Protein AF-U6MNQ2-F1 (afdb_monomer_lite)

Organism: NCBI:txid51315

InterPro domains:
  IPR022742 Alpha/beta hydrolase domain-containing protein 17C-like [PF12146] (77-227)
  IPR029058 Alpha/Beta hydrolase fold [G3DSA:3.40.50.1820] (77-234)
  IPR029058 Alpha/Beta hydrolase fold [SSF53474] (79-213)

Radius of gyration: 26.65 Å; chains: 1; bounding box: 96×48×55 Å

Structure (mmCIF, N/CA/C/O backbone):
data_AF-U6MNQ2-F1
#
_entry.id   AF-U6MNQ2-F1
#
loop_
_atom_site.group_PDB
_atom_site.id
_atom_site.type_symbol
_atom_site.label_atom_id
_atom_site.label_alt_id
_atom_site.label_comp_id
_atom_site.label_asym_id
_atom_site.label_entity_id
_atom_site.label_seq_id
_atom_site.pdbx_PDB_ins_code
_atom_site.Cartn_x
_atom_site.Cartn_y
_atom_site.Cartn_z
_atom_site.occupancy
_atom_site.B_iso_or_equiv
_atom_site.auth_seq_id
_atom_site.auth_comp_id
_atom_site.auth_asym_id
_atom_site.auth_atom_id
_atom_site.pdbx_PDB_model_num
ATOM 1 N N . MET A 1 1 ? -12.740 -8.467 5.301 1.00 90.00 1 MET A N 1
ATOM 2 C CA . MET A 1 1 ? -11.759 -8.762 4.235 1.00 90.00 1 MET A CA 1
ATOM 3 C C . MET A 1 1 ? -10.649 -7.722 4.271 1.00 90.00 1 MET A C 1
ATOM 5 O O . MET A 1 1 ? -10.954 -6.558 4.504 1.00 90.00 1 MET A O 1
ATOM 9 N N . PHE A 1 2 ? -9.395 -8.114 4.030 1.00 91.56 2 PHE A N 1
ATOM 10 C CA . PHE A 1 2 ? -8.268 -7.185 3.886 1.00 91.56 2 PHE A CA 1
ATOM 11 C C . PHE A 1 2 ? -7.707 -7.260 2.470 1.00 91.56 2 PHE A C 1
ATOM 13 O O . PHE A 1 2 ? -7.561 -8.355 1.928 1.00 91.56 2 PHE A O 1
ATOM 20 N N . LEU A 1 3 ? -7.375 -6.106 1.891 1.00 92.00 3 LEU A N 1
ATOM 21 C CA . LEU A 1 3 ? -6.657 -6.025 0.622 1.00 92.00 3 LEU A CA 1
ATOM 22 C C . LEU A 1 3 ? -5.212 -5.611 0.897 1.00 92.00 3 LEU A C 1
ATOM 24 O O . LEU A 1 3 ? -4.974 -4.571 1.507 1.00 92.00 3 LEU A O 1
ATOM 28 N N . VAL A 1 4 ? -4.252 -6.419 0.450 1.00 90.94 4 VAL A N 1
ATOM 29 C CA . VAL A 1 4 ? -2.820 -6.146 0.621 1.00 90.94 4 VAL A CA 1
ATOM 30 C C . VAL A 1 4 ? -2.195 -5.911 -0.746 1.00 90.94 4 VAL A C 1
ATOM 32 O O . VAL A 1 4 ? -2.220 -6.789 -1.606 1.00 90.94 4 VAL A O 1
ATOM 35 N N . GLY A 1 5 ? -1.628 -4.726 -0.952 1.00 89.19 5 GLY A N 1
ATOM 36 C CA . GLY A 1 5 ? -0.931 -4.361 -2.177 1.00 89.19 5 GLY A CA 1
ATOM 37 C C . GLY A 1 5 ? 0.560 -4.141 -1.931 1.00 89.19 5 GLY A C 1
ATOM 38 O O . GLY A 1 5 ? 0.944 -3.378 -1.052 1.00 89.19 5 GLY A O 1
ATOM 39 N N . LEU A 1 6 ? 1.404 -4.792 -2.733 1.00 86.56 6 LEU A N 1
ATOM 40 C CA . LEU A 1 6 ? 2.868 -4.764 -2.628 1.00 86.56 6 LEU A CA 1
ATOM 41 C C . LEU A 1 6 ? 3.495 -3.946 -3.760 1.00 86.56 6 LEU A C 1
ATOM 43 O O . LEU A 1 6 ? 3.267 -4.251 -4.928 1.00 86.56 6 LEU A O 1
ATOM 47 N N . SER A 1 7 ? 4.337 -2.961 -3.452 1.00 84.56 7 SER A N 1
ATOM 48 C CA . SER A 1 7 ? 5.061 -2.139 -4.430 1.00 84.56 7 SER A CA 1
ATOM 49 C C . SER A 1 7 ? 4.113 -1.510 -5.465 1.00 84.56 7 SER A C 1
ATOM 51 O O . SER A 1 7 ? 3.199 -0.764 -5.105 1.00 84.56 7 SER A O 1
ATOM 53 N N . LEU A 1 8 ? 4.278 -1.817 -6.756 1.00 80.44 8 LEU A N 1
ATOM 54 C CA . LEU A 1 8 ? 3.332 -1.416 -7.800 1.00 80.44 8 LEU A CA 1
ATOM 55 C C . LEU A 1 8 ? 1.917 -1.943 -7.514 1.00 80.44 8 LEU A C 1
ATOM 57 O O . LEU A 1 8 ? 0.942 -1.240 -7.743 1.00 80.44 8 LEU A O 1
ATOM 61 N N . GLY A 1 9 ? 1.805 -3.146 -6.953 1.00 80.06 9 GLY A N 1
ATOM 62 C CA . GLY A 1 9 ? 0.548 -3.710 -6.470 1.00 80.06 9 GLY A CA 1
ATOM 63 C C . GLY A 1 9 ? -0.088 -2.899 -5.339 1.00 80.06 9 GLY A C 1
ATOM 64 O O . GLY A 1 9 ? -1.303 -2.914 -5.218 1.00 80.06 9 GLY A O 1
ATOM 65 N N . GLY A 1 10 ? 0.690 -2.145 -4.553 1.00 86.25 10 GLY A N 1
ATOM 66 C CA . GLY A 1 10 ? 0.170 -1.178 -3.577 1.00 86.25 10 GLY A CA 1
ATOM 67 C C . GLY A 1 10 ? -0.581 -0.039 -4.257 1.00 86.25 10 GLY A C 1
ATOM 68 O O . GLY A 1 10 ? -1.708 0.282 -3.893 1.00 86.25 10 GLY A O 1
ATOM 69 N N . TRP A 1 11 ? 0.007 0.512 -5.318 1.00 86.62 11 TRP A N 1
ATOM 70 C CA . TRP A 1 11 ? -0.669 1.505 -6.147 1.00 86.62 11 TRP A CA 1
ATOM 71 C C . TRP A 1 11 ? -1.921 0.921 -6.833 1.00 86.62 11 TRP A C 1
ATOM 73 O O . TRP A 1 11 ? -2.986 1.532 -6.780 1.00 86.62 11 TRP A O 1
ATOM 83 N N . VAL A 1 12 ? -1.825 -0.285 -7.411 1.00 84.38 12 VAL A N 1
ATOM 84 C CA . VAL A 1 12 ? -2.971 -0.956 -8.057 1.00 84.38 12 VAL A CA 1
ATOM 85 C C . VAL A 1 12 ? -4.093 -1.222 -7.057 1.00 84.38 12 VAL A C 1
ATOM 87 O O . VAL A 1 12 ? -5.249 -0.978 -7.378 1.00 84.38 12 VAL A O 1
ATOM 90 N N . ALA A 1 13 ? -3.773 -1.691 -5.848 1.00 88.50 13 ALA A N 1
ATOM 91 C CA . ALA A 1 13 ? -4.757 -1.936 -4.800 1.00 88.50 13 ALA A CA 1
ATOM 92 C C . ALA A 1 13 ? -5.491 -0.646 -4.419 1.00 88.50 13 ALA A C 1
ATOM 94 O O . ALA A 1 13 ? -6.718 -0.631 -4.401 1.00 88.50 13 ALA A O 1
ATOM 95 N N . LEU A 1 14 ? -4.757 0.449 -4.195 1.00 89.62 14 LEU A N 1
ATOM 96 C CA . LEU A 1 14 ? -5.349 1.759 -3.922 1.00 89.62 14 LEU A CA 1
ATOM 97 C C . LEU A 1 14 ? -6.295 2.195 -5.053 1.00 89.62 14 LEU A C 1
ATOM 99 O O . LEU A 1 14 ? -7.444 2.551 -4.791 1.00 89.62 14 LEU A O 1
ATOM 103 N N . ARG A 1 15 ? -5.836 2.107 -6.310 1.00 86.62 15 ARG A N 1
ATOM 104 C CA . ARG A 1 15 ? -6.630 2.511 -7.477 1.00 86.62 15 ARG A CA 1
ATOM 105 C C . ARG A 1 15 ? -7.859 1.631 -7.677 1.00 86.62 15 ARG A C 1
ATOM 107 O O . ARG A 1 15 ? -8.925 2.142 -7.994 1.00 86.62 15 ARG A O 1
ATOM 114 N N . ALA A 1 16 ? -7.737 0.325 -7.463 1.00 86.50 16 ALA A N 1
ATOM 115 C CA . ALA A 1 16 ? -8.856 -0.602 -7.567 1.00 86.50 16 ALA A CA 1
ATOM 116 C C . ALA A 1 16 ? -9.961 -0.260 -6.559 1.00 86.50 16 ALA A C 1
ATOM 118 O O . ALA A 1 16 ? -11.132 -0.249 -6.929 1.00 86.50 16 ALA A O 1
ATOM 119 N N . VAL A 1 17 ? -9.601 0.083 -5.316 1.00 89.31 17 VAL A N 1
ATOM 120 C CA . VAL A 1 17 ? -10.582 0.503 -4.302 1.00 89.31 17 VAL A CA 1
ATOM 121 C C . VAL A 1 17 ? -11.234 1.834 -4.689 1.00 89.31 17 VAL A C 1
ATOM 123 O O . VAL A 1 17 ? -12.451 1.949 -4.589 1.00 89.31 17 VAL A O 1
ATOM 126 N N . GLN A 1 18 ? -10.465 2.808 -5.191 1.00 88.06 18 GLN A N 1
ATOM 127 C CA . GLN A 1 18 ? -11.009 4.081 -5.694 1.00 88.06 18 GLN A CA 1
ATOM 128 C C . GLN A 1 18 ? -12.020 3.868 -6.823 1.00 88.06 18 GLN A C 1
ATOM 130 O O . GLN A 1 18 ? -13.132 4.386 -6.757 1.00 88.06 18 GLN A O 1
ATOM 135 N N . LEU A 1 19 ? -11.648 3.089 -7.842 1.00 84.94 19 LEU A N 1
ATOM 136 C CA . LEU A 1 19 ? -12.501 2.824 -8.998 1.00 84.94 19 LEU A CA 1
ATOM 137 C C . LEU A 1 19 ? -13.761 2.056 -8.599 1.00 84.94 19 LEU A C 1
ATOM 139 O O . LEU A 1 19 ? -14.852 2.432 -9.017 1.00 84.94 19 LEU A O 1
ATOM 143 N N . ALA A 1 20 ? -13.635 1.041 -7.740 1.00 85.62 20 ALA A N 1
ATOM 144 C CA . ALA A 1 20 ? -14.784 0.295 -7.238 1.00 85.62 20 ALA A CA 1
ATOM 145 C C . ALA A 1 20 ? -15.730 1.190 -6.417 1.00 85.62 20 ALA A C 1
ATOM 147 O O . ALA A 1 20 ? -16.948 1.111 -6.569 1.00 85.62 20 ALA A O 1
ATOM 148 N N . ALA A 1 21 ? -15.185 2.083 -5.585 1.00 85.00 21 ALA A N 1
ATOM 149 C CA . ALA A 1 21 ? -15.970 3.055 -4.829 1.00 85.00 21 ALA A CA 1
ATOM 150 C C . ALA A 1 21 ? -16.671 4.076 -5.743 1.00 85.00 21 ALA A C 1
ATOM 152 O O . ALA A 1 21 ? -17.836 4.408 -5.519 1.00 85.00 21 ALA A O 1
ATOM 153 N N . ALA A 1 22 ? -15.989 4.560 -6.782 1.00 83.94 22 ALA A N 1
ATOM 154 C CA . ALA A 1 22 ? -16.554 5.486 -7.759 1.00 83.94 22 ALA A CA 1
ATOM 155 C C . ALA A 1 22 ? -17.670 4.830 -8.585 1.00 83.94 22 ALA A C 1
ATOM 157 O O . ALA A 1 22 ? -18.763 5.380 -8.690 1.00 83.94 22 ALA A O 1
ATOM 158 N N . GLU A 1 23 ? -17.438 3.624 -9.107 1.00 84.50 23 GLU A N 1
ATOM 159 C CA . GLU A 1 23 ? -18.437 2.853 -9.852 1.00 84.50 23 GLU A CA 1
ATOM 160 C C . GLU A 1 23 ? -19.686 2.592 -9.005 1.00 84.50 23 GLU A C 1
ATOM 162 O O . GLU A 1 23 ? -20.812 2.755 -9.480 1.00 84.50 23 GLU A O 1
ATOM 167 N N . ARG A 1 24 ? -19.493 2.256 -7.726 1.00 84.94 24 ARG A N 1
ATOM 168 C CA . ARG A 1 24 ? -20.577 2.081 -6.761 1.00 84.94 24 ARG A CA 1
ATOM 169 C C . ARG A 1 24 ? -21.428 3.344 -6.621 1.00 84.94 24 ARG A C 1
ATOM 171 O O . ARG A 1 24 ? -22.647 3.273 -6.755 1.00 84.94 24 ARG A O 1
ATOM 178 N N . ARG A 1 25 ? -20.800 4.504 -6.410 1.00 82.62 25 ARG A N 1
ATOM 179 C CA . ARG A 1 25 ? -21.512 5.792 -6.307 1.00 82.62 25 ARG A CA 1
ATOM 180 C C . ARG A 1 25 ? -22.220 6.162 -7.598 1.00 82.62 25 ARG A C 1
ATOM 182 O O . ARG A 1 25 ? -23.356 6.611 -7.543 1.00 82.62 25 ARG A O 1
ATOM 189 N N . ASN A 1 26 ? -21.592 5.922 -8.745 1.00 83.94 26 ASN A N 1
ATOM 190 C CA . ASN A 1 26 ? -22.203 6.184 -10.045 1.00 83.94 26 ASN A CA 1
ATOM 191 C C . ASN A 1 26 ? -23.445 5.311 -10.258 1.00 83.94 26 ASN A C 1
ATOM 193 O O . ASN A 1 26 ? -24.462 5.801 -10.741 1.00 83.94 26 ASN A O 1
ATOM 197 N N . ARG A 1 27 ? -23.404 4.037 -9.845 1.00 80.81 27 ARG A N 1
ATOM 198 C CA . ARG A 1 27 ? -24.578 3.152 -9.866 1.00 80.81 27 ARG A CA 1
ATOM 199 C C . ARG A 1 27 ? -25.673 3.619 -8.913 1.00 80.81 27 ARG A C 1
ATOM 201 O O . ARG A 1 27 ? -26.832 3.628 -9.310 1.00 80.81 27 ARG A O 1
ATOM 208 N N . ALA A 1 28 ? -25.317 4.022 -7.694 1.00 80.25 28 ALA A N 1
ATOM 209 C CA . ALA A 1 28 ? -26.277 4.552 -6.727 1.00 80.25 28 ALA A CA 1
ATOM 210 C C . ALA A 1 28 ? -26.934 5.846 -7.239 1.00 80.25 28 ALA A C 1
ATOM 212 O O . ALA A 1 28 ? -28.155 5.971 -7.198 1.00 80.25 28 ALA A O 1
ATOM 213 N N . ALA A 1 29 ? -26.147 6.762 -7.811 1.00 79.88 29 ALA A N 1
ATOM 214 C CA . ALA A 1 29 ? -26.635 7.994 -8.421 1.00 79.88 29 ALA A CA 1
ATOM 215 C C . ALA A 1 29 ? -27.541 7.718 -9.630 1.00 79.88 29 ALA A C 1
ATOM 217 O O . ALA A 1 29 ? -28.604 8.319 -9.744 1.00 79.88 29 ALA A O 1
ATOM 218 N N . ALA A 1 30 ? -27.171 6.773 -10.501 1.00 79.44 30 ALA A N 1
ATOM 219 C CA . ALA A 1 30 ? -28.002 6.369 -11.633 1.00 79.44 30 ALA A CA 1
ATOM 220 C C . ALA A 1 30 ? -29.324 5.723 -11.182 1.00 79.44 30 ALA A C 1
ATOM 222 O O . ALA A 1 30 ? -30.373 6.007 -11.756 1.00 79.44 30 ALA A O 1
ATOM 223 N N . ALA A 1 31 ? -29.297 4.893 -10.135 1.00 77.69 31 ALA A N 1
ATOM 224 C CA . ALA A 1 31 ? -30.501 4.298 -9.557 1.00 77.69 31 ALA A CA 1
ATOM 225 C C . ALA A 1 31 ? -31.410 5.359 -8.913 1.00 77.69 31 ALA A C 1
ATOM 227 O O . ALA A 1 31 ? -32.620 5.335 -9.127 1.00 77.69 31 ALA A O 1
ATOM 228 N N . ALA A 1 32 ? -30.835 6.322 -8.186 1.00 75.81 32 ALA A N 1
ATOM 229 C CA . ALA A 1 32 ? -31.571 7.453 -7.627 1.00 75.81 32 ALA A CA 1
ATOM 230 C C . ALA A 1 32 ? -32.188 8.330 -8.728 1.00 75.81 32 ALA A C 1
ATOM 232 O O . ALA A 1 32 ? -33.352 8.707 -8.635 1.00 75.81 32 ALA A O 1
ATOM 233 N N . ALA A 1 33 ? -31.445 8.585 -9.807 1.00 76.56 33 ALA A N 1
ATOM 234 C CA . ALA A 1 33 ? -31.935 9.328 -10.962 1.00 76.56 33 ALA A CA 1
ATOM 235 C C . ALA A 1 33 ? -33.084 8.614 -11.691 1.00 76.56 33 ALA A C 1
ATOM 237 O O . ALA A 1 33 ? -33.998 9.266 -12.188 1.00 76.56 33 ALA A O 1
ATOM 238 N N . ALA A 1 34 ? -33.058 7.280 -11.739 1.00 76.19 34 ALA A N 1
ATOM 239 C CA . ALA A 1 34 ? -34.158 6.484 -12.276 1.00 76.19 34 ALA A CA 1
ATOM 240 C C . ALA A 1 34 ? -35.396 6.486 -11.358 1.00 76.19 34 ALA A C 1
ATOM 242 O O . ALA A 1 34 ? -36.513 6.368 -11.856 1.00 76.19 34 ALA A O 1
ATOM 243 N N . ALA A 1 35 ? -35.207 6.622 -10.040 1.00 75.38 35 ALA A N 1
ATOM 244 C CA . ALA A 1 35 ? -36.295 6.709 -9.065 1.00 75.38 35 ALA A CA 1
ATOM 245 C C . ALA A 1 35 ? -36.985 8.085 -9.069 1.00 75.38 35 ALA A C 1
ATOM 247 O O . ALA A 1 35 ? -38.198 8.161 -8.886 1.00 75.38 35 ALA A O 1
ATOM 248 N N . ASP A 1 36 ? -36.218 9.159 -9.277 1.00 74.69 36 ASP A N 1
ATOM 249 C CA . ASP A 1 36 ? -36.711 10.536 -9.344 1.00 74.69 36 ASP A CA 1
ATOM 250 C C . ASP A 1 36 ? -35.941 11.333 -10.423 1.00 74.69 36 ASP A C 1
ATOM 252 O O . ASP A 1 36 ? -34.881 11.918 -10.153 1.00 74.69 36 ASP A O 1
ATOM 256 N N . PRO A 1 37 ? -36.463 11.390 -11.664 1.00 69.62 37 PRO A N 1
ATOM 257 C CA . PRO A 1 37 ? -35.802 12.089 -12.764 1.00 69.62 37 PRO A CA 1
ATOM 258 C C . PRO A 1 37 ? -35.734 13.610 -12.553 1.00 69.62 37 PRO A C 1
ATOM 260 O O . PRO A 1 37 ? -34.874 14.272 -13.137 1.00 69.62 37 PRO A O 1
ATOM 263 N N . THR A 1 38 ? -36.591 14.180 -11.697 1.00 70.31 38 THR A N 1
ATOM 264 C CA . THR A 1 38 ? -36.532 15.602 -11.332 1.00 70.31 38 THR A CA 1
ATOM 265 C C . THR A 1 38 ? -35.398 15.907 -10.351 1.00 70.31 38 THR A C 1
ATOM 267 O O . THR A 1 38 ? -34.749 16.947 -10.482 1.00 70.31 38 THR A O 1
ATOM 270 N N . ALA A 1 39 ? -35.074 14.986 -9.439 1.00 58.81 39 ALA A N 1
ATOM 271 C CA . ALA A 1 39 ? -33.897 15.092 -8.572 1.00 58.81 39 ALA A CA 1
ATOM 272 C C . ALA A 1 39 ? -32.574 14.872 -9.335 1.00 58.81 39 ALA A C 1
ATOM 274 O O . ALA A 1 39 ? -31.561 15.503 -9.020 1.00 58.81 39 ALA A O 1
ATOM 275 N N . ALA A 1 40 ? -32.585 14.037 -10.381 1.00 57.53 40 ALA A N 1
ATOM 276 C CA . ALA A 1 40 ? -31.422 13.771 -11.233 1.00 57.53 40 ALA A CA 1
ATOM 277 C C . ALA A 1 40 ? -30.864 15.034 -11.907 1.00 57.53 40 ALA A C 1
ATOM 279 O O . ALA A 1 40 ? -29.651 15.232 -11.953 1.00 57.53 40 ALA A O 1
ATOM 280 N N . ALA A 1 41 ? -31.747 15.911 -12.397 1.00 58.38 41 ALA A N 1
ATOM 281 C CA . ALA A 1 41 ? -31.360 17.163 -13.044 1.00 58.38 41 ALA A CA 1
ATOM 282 C C . ALA A 1 41 ? -30.680 18.146 -12.070 1.00 58.38 41 ALA A C 1
ATOM 284 O O . ALA A 1 41 ? -29.788 18.892 -12.471 1.00 58.38 41 ALA A O 1
ATOM 285 N N . ALA A 1 42 ? -31.052 18.113 -10.785 1.00 59.06 42 ALA A N 1
ATOM 286 C CA . ALA A 1 42 ? -30.428 18.926 -9.743 1.00 59.06 42 ALA A CA 1
ATOM 287 C C . ALA A 1 42 ? -29.072 18.353 -9.289 1.00 59.06 42 ALA A C 1
ATOM 289 O O . ALA A 1 42 ? -28.109 19.101 -9.144 1.00 59.06 42 ALA A O 1
ATOM 290 N N . ALA A 1 43 ? -28.961 17.028 -9.131 1.00 57.88 43 ALA A N 1
ATOM 291 C CA . ALA A 1 43 ? -27.708 16.370 -8.748 1.00 57.88 43 ALA A CA 1
ATOM 292 C C . ALA A 1 43 ? -26.651 16.402 -9.867 1.00 57.88 43 ALA A C 1
ATOM 294 O O . ALA A 1 43 ? -25.459 16.553 -9.594 1.00 57.88 43 ALA A O 1
ATOM 295 N N . ALA A 1 44 ? -27.076 16.313 -11.133 1.00 56.28 44 ALA A N 1
ATOM 296 C CA . ALA A 1 44 ? -26.190 16.466 -12.282 1.00 56.28 44 ALA A CA 1
ATOM 297 C C . ALA A 1 44 ? -25.534 17.854 -12.309 1.00 56.28 44 ALA A C 1
ATOM 299 O O . ALA A 1 44 ? -24.348 17.934 -12.612 1.00 56.28 44 ALA A O 1
ATOM 300 N N . ALA A 1 45 ? -26.265 18.910 -11.923 1.00 52.94 45 ALA A N 1
ATOM 301 C CA . ALA A 1 45 ? -25.742 20.275 -11.849 1.00 52.94 45 ALA A CA 1
ATOM 302 C C . ALA A 1 45 ? -24.656 20.443 -10.765 1.00 52.94 45 ALA A C 1
ATOM 304 O O . ALA A 1 45 ? -23.683 21.166 -10.989 1.00 52.94 45 ALA A O 1
ATOM 305 N N . ASP A 1 46 ? -24.771 19.729 -9.640 1.00 45.22 46 ASP A N 1
ATOM 306 C CA . ASP A 1 46 ? -23.777 19.741 -8.553 1.00 45.22 46 ASP A CA 1
ATOM 307 C C . ASP A 1 46 ? -22.539 18.878 -8.876 1.00 45.22 46 ASP A C 1
ATOM 309 O O . ASP A 1 46 ? -21.410 19.229 -8.527 1.00 45.22 46 ASP A O 1
ATOM 313 N N . PHE A 1 47 ? -22.712 17.770 -9.609 1.00 45.06 47 PHE A N 1
ATOM 314 C CA . PHE A 1 47 ? -21.606 16.884 -9.997 1.00 45.06 47 PHE A CA 1
ATOM 315 C C . PHE A 1 47 ? -20.780 17.419 -11.183 1.00 45.06 47 PHE A C 1
ATOM 317 O O . PHE A 1 47 ? -19.588 17.113 -11.302 1.00 45.06 47 PHE A O 1
ATOM 324 N N . THR A 1 48 ? -21.357 18.280 -12.035 1.00 45.59 48 THR A N 1
ATOM 325 C CA 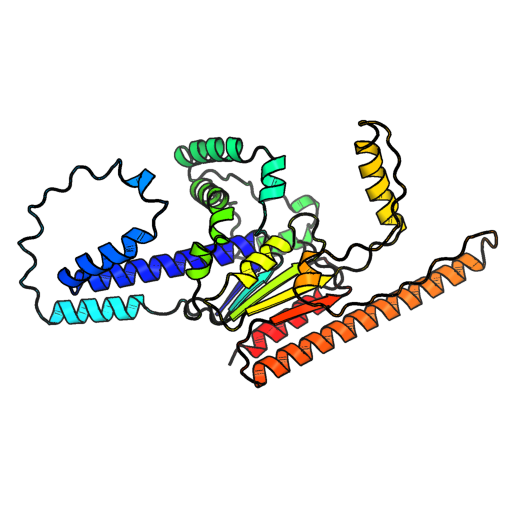. THR A 1 48 ? -20.640 18.925 -13.155 1.00 45.59 48 THR A CA 1
ATOM 326 C C . THR A 1 48 ? -19.469 19.816 -12.735 1.00 45.59 48 THR A C 1
ATOM 328 O O . THR A 1 48 ? -18.646 20.163 -13.578 1.00 45.59 48 THR A O 1
ATOM 331 N N . TYR A 1 49 ? -19.312 20.142 -11.449 1.00 38.81 49 TYR A N 1
ATOM 332 C CA . TYR A 1 49 ? -18.163 20.921 -10.976 1.00 38.81 49 TYR A CA 1
ATOM 333 C C . TYR A 1 49 ? -16.881 20.084 -10.752 1.00 38.81 49 TYR A C 1
ATOM 335 O O . TYR A 1 49 ? -15.842 20.636 -10.391 1.00 38.81 49 TYR A O 1
ATOM 343 N N . SER A 1 50 ? -16.911 18.761 -10.988 1.00 43.44 50 SER A N 1
ATOM 344 C CA . SER A 1 50 ? -15.801 17.840 -10.667 1.00 43.44 50 SER A CA 1
ATOM 345 C C . SER A 1 50 ? -15.208 17.051 -11.854 1.00 43.44 50 SER A C 1
ATOM 347 O O . SER A 1 50 ? -14.486 16.078 -11.626 1.00 43.44 50 SER A O 1
ATOM 349 N N . HIS A 1 51 ? -15.438 17.425 -13.118 1.00 45.28 51 HIS A N 1
ATOM 350 C CA . HIS A 1 51 ? -14.922 16.644 -14.257 1.00 45.28 51 HIS A CA 1
ATOM 351 C C . HIS A 1 51 ? -13.923 17.394 -15.151 1.00 45.28 51 HIS A C 1
ATOM 353 O O . HIS A 1 51 ? -14.260 17.927 -16.199 1.00 45.28 51 HIS A O 1
ATOM 359 N N . VAL A 1 52 ? -12.632 17.272 -14.818 1.00 47.91 52 VAL A N 1
ATOM 360 C CA . VAL A 1 52 ? -11.489 17.572 -15.719 1.00 47.91 52 VAL A CA 1
ATOM 361 C C . VAL A 1 52 ? -11.360 16.530 -16.858 1.00 47.91 52 VAL A C 1
ATOM 363 O O . VAL A 1 52 ? -10.474 16.608 -17.701 1.00 47.91 52 VAL A O 1
ATOM 366 N N . PHE A 1 53 ? -12.269 15.550 -16.933 1.00 44.94 53 PHE A N 1
ATOM 367 C CA . PHE A 1 53 ? -12.285 14.506 -17.967 1.00 44.94 53 PHE A CA 1
ATOM 368 C C . PHE A 1 53 ? -13.387 14.663 -19.030 1.00 44.94 53 PHE A C 1
ATOM 370 O O . PHE A 1 53 ? -13.394 13.898 -19.996 1.00 44.94 53 PHE A O 1
ATOM 377 N N . GLN A 1 54 ? -14.294 15.638 -18.898 1.00 44.38 54 GLN A N 1
ATOM 378 C CA . GLN A 1 54 ? -15.393 15.824 -19.859 1.00 44.38 54 GLN A CA 1
ATOM 379 C C . GLN A 1 54 ? -14.936 16.371 -21.222 1.00 44.38 54 GLN A C 1
ATOM 381 O O . GLN A 1 54 ? -15.583 16.090 -22.229 1.00 44.38 54 GLN A O 1
ATOM 386 N N . ASP A 1 55 ? -13.775 17.029 -21.298 1.00 45.66 55 ASP A N 1
ATOM 387 C CA . ASP A 1 55 ? -13.278 17.638 -22.543 1.00 45.66 55 ASP A CA 1
ATOM 388 C C . ASP A 1 55 ? -12.873 16.633 -23.639 1.00 45.66 55 ASP A C 1
ATOM 390 O O . ASP A 1 55 ? -12.725 17.022 -24.793 1.00 45.66 55 ASP A O 1
ATOM 394 N N . ASN A 1 56 ? -12.722 15.338 -23.326 1.00 40.16 56 ASN A N 1
ATOM 395 C CA . ASN A 1 56 ? -12.437 14.311 -24.341 1.00 40.16 56 ASN A CA 1
ATOM 396 C C . ASN A 1 56 ? -13.658 13.466 -24.745 1.00 40.16 56 ASN A C 1
ATOM 398 O O . ASN A 1 56 ? -13.605 12.800 -25.777 1.00 40.16 56 ASN A O 1
ATOM 402 N N . GLN A 1 57 ? -14.749 13.471 -23.970 1.00 41.62 57 GLN A N 1
ATOM 403 C CA . GLN A 1 57 ? -15.971 12.722 -24.313 1.00 41.62 57 GLN A CA 1
ATOM 404 C C . GLN A 1 57 ? -17.016 13.580 -25.038 1.00 41.62 57 GLN A C 1
ATOM 406 O O . GLN A 1 57 ? -17.803 13.052 -25.822 1.00 41.62 57 GLN A O 1
ATOM 411 N N . SER A 1 58 ? -16.959 14.905 -24.883 1.00 45.31 58 SER A N 1
ATOM 412 C CA . SER A 1 58 ? -17.872 15.870 -25.510 1.00 45.31 58 SER A CA 1
ATOM 413 C C . SER A 1 58 ? -17.798 15.945 -27.045 1.00 45.31 58 SER A C 1
ATOM 415 O O . SER A 1 58 ? -18.586 16.659 -27.659 1.00 45.31 58 SER A O 1
ATOM 417 N N . TYR A 1 59 ? -16.916 15.180 -27.699 1.00 42.53 59 TYR A N 1
ATOM 418 C CA . TYR A 1 59 ? -16.850 15.102 -29.164 1.00 42.53 59 TYR A CA 1
ATOM 419 C C . TYR A 1 59 ? -17.737 13.998 -29.782 1.00 42.53 59 TYR A C 1
ATOM 421 O O . TYR A 1 59 ? -17.868 13.941 -31.002 1.00 42.53 59 TYR A O 1
ATOM 429 N N . MET A 1 60 ? -18.354 13.118 -28.978 1.00 39.19 60 MET A N 1
ATOM 430 C CA . MET A 1 60 ? -19.167 11.987 -29.478 1.00 39.19 60 MET A CA 1
ATOM 431 C C . MET A 1 60 ? -20.674 12.099 -29.197 1.00 39.19 60 MET A C 1
ATOM 433 O O . MET A 1 60 ? -21.457 11.367 -29.799 1.00 39.19 60 MET A O 1
ATOM 437 N N . GLU A 1 61 ? -21.114 13.034 -28.356 1.00 42.34 61 GLU A N 1
ATOM 438 C CA . GLU A 1 61 ? -22.527 13.196 -27.985 1.00 42.34 61 GLU A CA 1
ATOM 439 C C . GLU A 1 61 ? -23.154 14.422 -28.668 1.00 42.34 61 GLU A C 1
ATOM 441 O O . GLU A 1 61 ? -23.445 15.431 -28.039 1.00 42.34 61 GLU A O 1
ATOM 446 N N . CYS A 1 62 ? -23.364 14.341 -29.986 1.00 38.84 62 CYS A N 1
ATOM 447 C CA . CYS A 1 62 ? -24.095 15.362 -30.760 1.00 38.84 62 CYS A CA 1
ATOM 448 C C . CYS A 1 62 ? -25.443 14.864 -31.325 1.00 38.84 62 CYS A C 1
ATOM 450 O O . CYS A 1 62 ? -26.046 15.542 -32.152 1.00 38.84 62 CYS A O 1
ATOM 452 N N . CYS A 1 63 ? -25.937 13.693 -30.902 1.00 37.84 63 CYS A N 1
ATOM 453 C CA . CYS A 1 63 ? -27.099 13.046 -31.532 1.00 37.84 63 CYS A CA 1
ATOM 454 C C . CYS A 1 63 ? -28.106 12.431 -30.543 1.00 37.84 63 CYS A C 1
ATOM 456 O O . CYS A 1 63 ? -28.585 11.322 -30.775 1.00 37.84 63 CYS A O 1
ATOM 458 N N . THR A 1 64 ? -28.465 13.116 -29.457 1.00 39.88 64 THR A N 1
ATOM 459 C CA . THR A 1 64 ? -29.634 12.728 -28.646 1.00 39.88 64 THR A CA 1
ATOM 460 C C . THR A 1 64 ? -30.720 13.796 -28.756 1.00 39.88 64 THR A C 1
ATOM 462 O O . THR A 1 64 ? -30.606 14.916 -28.268 1.00 39.88 64 THR A O 1
ATOM 465 N N . THR A 1 65 ? -31.776 13.459 -29.495 1.00 41.97 65 THR A N 1
ATOM 466 C CA . THR A 1 65 ? -32.943 14.310 -29.749 1.00 41.97 65 THR A CA 1
ATOM 467 C C . THR A 1 65 ? -33.832 14.444 -28.501 1.00 41.97 65 THR A C 1
ATOM 469 O O . THR A 1 65 ? -34.046 13.451 -27.804 1.00 41.97 65 THR A O 1
ATOM 472 N N . PRO A 1 66 ? -34.428 15.625 -28.243 1.00 45.28 66 PRO A N 1
ATOM 473 C CA . PRO A 1 66 ? -35.158 15.947 -27.007 1.00 45.28 66 PRO A CA 1
ATOM 474 C C . PRO A 1 66 ? -36.561 15.313 -26.861 1.00 45.28 66 PRO A C 1
ATOM 476 O O . PRO A 1 66 ? -37.323 15.699 -25.981 1.00 45.28 66 PRO A O 1
ATOM 479 N N . GLU A 1 67 ? -36.928 14.330 -27.685 1.00 40.66 67 GLU A N 1
ATOM 480 C CA . GLU A 1 67 ? -38.309 13.821 -27.771 1.00 40.66 67 GLU A CA 1
ATOM 481 C C . GLU A 1 67 ? -38.601 12.607 -26.860 1.00 40.66 67 GLU A C 1
ATOM 483 O O . GLU A 1 67 ? -39.741 12.166 -26.750 1.00 40.66 67 GLU A O 1
ATOM 488 N N . ALA A 1 68 ? -37.598 12.087 -26.141 1.00 44.97 68 ALA A N 1
ATOM 489 C CA . ALA A 1 68 ? -37.758 10.940 -25.234 1.00 44.97 68 ALA A CA 1
ATOM 490 C C . ALA A 1 68 ? -38.129 11.316 -23.780 1.00 44.97 68 ALA A C 1
ATOM 492 O O . ALA A 1 68 ? -38.419 10.436 -22.972 1.00 44.97 68 ALA A O 1
ATOM 493 N N . ALA A 1 69 ? -38.142 12.607 -23.426 1.00 46.56 69 ALA A N 1
ATOM 494 C CA . ALA A 1 69 ? -38.314 13.059 -22.040 1.00 46.56 69 ALA A CA 1
ATOM 495 C C . ALA A 1 69 ? -39.783 13.165 -21.570 1.00 46.56 69 ALA A C 1
ATOM 497 O O . ALA A 1 69 ? -40.034 13.287 -20.375 1.00 46.56 69 ALA A O 1
ATOM 498 N N . ALA A 1 70 ? -40.767 13.101 -22.475 1.00 41.12 70 ALA A N 1
ATOM 499 C CA . ALA A 1 70 ? -42.172 13.374 -22.143 1.00 41.12 70 ALA A CA 1
ATOM 500 C C . ALA A 1 70 ? -43.026 12.130 -21.810 1.00 41.12 70 ALA A C 1
ATOM 502 O O . ALA A 1 70 ? -44.174 12.279 -21.399 1.00 41.12 70 ALA A O 1
ATOM 503 N N . ALA A 1 71 ? -42.498 10.907 -21.958 1.00 41.22 71 ALA A N 1
ATOM 504 C CA . ALA A 1 71 ? -43.284 9.670 -21.824 1.00 41.22 71 ALA A CA 1
ATOM 505 C C . ALA A 1 71 ? -43.098 8.903 -20.493 1.00 41.22 71 ALA A C 1
ATOM 507 O O . ALA A 1 71 ? -43.744 7.879 -20.295 1.00 41.22 71 ALA A O 1
ATOM 508 N N . ALA A 1 72 ? -42.251 9.371 -19.568 1.00 48.88 72 ALA A N 1
ATOM 509 C CA . ALA A 1 72 ? -41.865 8.613 -18.365 1.00 48.88 72 ALA A CA 1
ATOM 510 C C . ALA A 1 72 ? -42.623 8.989 -17.070 1.00 48.88 72 ALA A C 1
ATOM 512 O O . ALA A 1 72 ? -42.247 8.541 -15.993 1.00 48.88 72 ALA A O 1
ATOM 513 N N . ALA A 1 73 ? -43.680 9.805 -17.141 1.00 45.59 73 ALA A N 1
ATOM 514 C CA . ALA A 1 73 ? -44.334 10.387 -15.958 1.00 45.59 73 ALA A CA 1
ATOM 515 C C . ALA A 1 73 ? -45.499 9.557 -15.367 1.00 45.59 73 ALA A C 1
ATOM 517 O O . ALA A 1 73 ? -46.327 10.092 -14.634 1.00 45.59 73 ALA A O 1
ATOM 518 N N . ALA A 1 74 ? -45.585 8.263 -15.674 1.00 50.56 74 ALA A N 1
ATOM 519 C CA . ALA A 1 74 ? -46.576 7.361 -15.085 1.00 50.56 74 ALA A CA 1
ATOM 520 C C . ALA A 1 74 ? -45.903 6.049 -14.672 1.00 50.56 74 ALA A C 1
ATOM 522 O O . ALA A 1 74 ? -46.064 5.017 -15.319 1.00 50.56 74 ALA A O 1
ATOM 523 N N . THR A 1 75 ? -45.095 6.107 -13.619 1.00 50.19 75 THR A N 1
ATOM 524 C CA . THR A 1 75 ? -44.442 4.939 -13.028 1.00 50.19 75 THR A CA 1
ATOM 525 C C . THR A 1 75 ? -45.034 4.653 -11.653 1.00 50.19 75 THR A C 1
ATOM 527 O O . THR A 1 75 ? -45.029 5.494 -10.756 1.00 50.19 75 THR A O 1
ATOM 530 N N . ASP A 1 76 ? -45.592 3.447 -11.531 1.00 59.19 76 ASP A N 1
ATOM 531 C CA . ASP A 1 76 ? -46.194 2.883 -10.326 1.00 59.19 76 ASP A CA 1
ATOM 532 C C . ASP A 1 76 ? -45.263 2.979 -9.110 1.00 59.19 76 ASP A C 1
ATOM 534 O O . ASP A 1 76 ? -44.040 2.829 -9.227 1.00 59.19 76 ASP A O 1
ATOM 538 N N . ALA A 1 77 ? -45.861 3.128 -7.924 1.00 57.06 77 ALA A N 1
ATOM 539 C CA . ALA A 1 77 ? -45.172 3.132 -6.629 1.00 57.06 77 ALA A CA 1
ATOM 540 C C . ALA A 1 77 ? -44.254 1.904 -6.428 1.00 57.06 77 ALA A C 1
ATOM 542 O O . ALA A 1 77 ? -43.239 1.996 -5.736 1.00 57.06 77 ALA A O 1
ATOM 543 N N . ASP A 1 78 ? -44.553 0.786 -7.096 1.00 57.19 78 ASP A N 1
ATOM 544 C CA . ASP A 1 78 ? -43.737 -0.432 -7.078 1.00 57.19 78 ASP A CA 1
ATOM 545 C C . ASP A 1 78 ? -42.391 -0.274 -7.807 1.00 57.19 78 ASP A C 1
ATOM 547 O O . ASP A 1 78 ? -41.381 -0.830 -7.371 1.00 57.19 78 ASP A O 1
ATOM 551 N N . SER A 1 79 ? -42.321 0.535 -8.871 1.00 60.16 79 SER A N 1
ATOM 552 C CA . SER A 1 79 ? -41.044 0.829 -9.541 1.00 60.16 79 SER A CA 1
ATOM 553 C C . SER A 1 79 ? -40.166 1.790 -8.737 1.00 60.16 79 SER A C 1
ATOM 555 O O . SER A 1 79 ? -38.945 1.634 -8.729 1.00 60.16 79 SER A O 1
ATOM 557 N N . ALA A 1 80 ? -40.773 2.716 -7.987 1.00 63.09 80 ALA A N 1
ATOM 558 C CA . ALA A 1 80 ? -40.051 3.603 -7.080 1.00 63.09 80 ALA A CA 1
ATOM 559 C C . ALA A 1 80 ? -39.474 2.816 -5.891 1.00 63.09 80 ALA A C 1
ATOM 561 O O . ALA A 1 80 ? -38.319 3.012 -5.516 1.00 63.09 80 ALA A O 1
ATOM 562 N N . ALA A 1 81 ? -40.236 1.860 -5.347 1.00 65.12 81 ALA A N 1
ATOM 563 C CA . ALA A 1 81 ? -39.761 0.962 -4.297 1.00 65.12 81 ALA A CA 1
ATOM 564 C C . ALA A 1 81 ? -38.626 0.039 -4.784 1.00 65.12 81 ALA A C 1
ATOM 566 O O . ALA A 1 81 ? -37.629 -0.137 -4.080 1.00 65.12 81 ALA A O 1
ATOM 567 N N . ALA A 1 82 ? -38.728 -0.507 -6.001 1.00 65.38 82 ALA A N 1
ATOM 568 C CA . ALA A 1 82 ? -37.671 -1.320 -6.604 1.00 65.38 82 ALA A CA 1
ATOM 569 C C . ALA A 1 82 ? -36.399 -0.505 -6.904 1.00 65.38 82 ALA A C 1
ATOM 571 O O . ALA A 1 82 ? -35.291 -0.982 -6.654 1.00 65.38 82 ALA A O 1
ATOM 572 N N . ALA A 1 83 ? -36.541 0.736 -7.377 1.00 65.25 83 ALA A N 1
ATOM 573 C CA . ALA A 1 83 ? -35.418 1.640 -7.604 1.00 65.25 83 ALA A CA 1
ATOM 574 C C . ALA A 1 83 ? -34.754 2.079 -6.286 1.00 65.25 83 ALA A C 1
ATOM 576 O O . ALA A 1 83 ? -33.528 2.093 -6.197 1.00 65.25 83 ALA A O 1
ATOM 577 N N . ALA A 1 84 ? -35.536 2.331 -5.229 1.00 66.69 84 ALA A N 1
ATOM 578 C CA . ALA A 1 84 ? -35.019 2.612 -3.890 1.00 66.69 84 ALA A CA 1
ATOM 579 C C . ALA A 1 84 ? -34.273 1.406 -3.290 1.00 66.69 84 ALA A C 1
ATOM 581 O O . ALA A 1 84 ? -33.202 1.568 -2.706 1.00 66.69 84 ALA A O 1
ATOM 582 N N . ALA A 1 85 ? -34.783 0.186 -3.483 1.00 67.38 85 ALA A N 1
ATOM 583 C CA . ALA A 1 85 ? -34.097 -1.037 -3.068 1.00 67.38 85 ALA A CA 1
ATOM 584 C C . ALA A 1 85 ? -32.801 -1.277 -3.866 1.00 67.38 85 ALA A C 1
ATOM 586 O O . ALA A 1 85 ? -31.793 -1.685 -3.290 1.00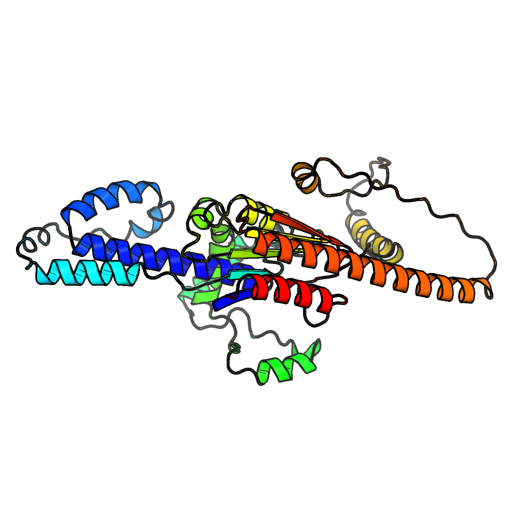 67.38 85 ALA A O 1
ATOM 587 N N . ALA A 1 86 ? -32.792 -0.982 -5.170 1.00 63.75 86 ALA A N 1
ATOM 588 C CA . ALA A 1 86 ? -31.597 -1.057 -6.010 1.00 63.75 86 ALA A CA 1
ATOM 589 C C . ALA A 1 86 ? -30.553 0.010 -5.639 1.00 63.75 86 ALA A C 1
ATOM 591 O O . ALA A 1 86 ? -29.362 -0.294 -5.609 1.00 63.75 86 ALA A O 1
ATOM 592 N N . ALA A 1 87 ? -30.985 1.228 -5.296 1.00 65.00 87 ALA A N 1
ATOM 593 C CA . ALA A 1 87 ? -30.116 2.282 -4.779 1.00 65.00 87 ALA A CA 1
ATOM 594 C C . ALA A 1 87 ? -29.513 1.889 -3.419 1.00 65.00 87 ALA A C 1
ATOM 596 O O . ALA A 1 87 ? -28.301 1.981 -3.238 1.00 65.00 87 ALA A O 1
ATOM 597 N N . ALA A 1 88 ? -30.322 1.345 -2.504 1.00 67.31 88 ALA A N 1
ATOM 598 C CA . ALA A 1 88 ? -29.848 0.838 -1.216 1.00 67.31 88 ALA A CA 1
ATOM 599 C C . ALA A 1 88 ? -28.874 -0.347 -1.370 1.00 67.31 88 ALA A C 1
ATOM 601 O O . ALA A 1 88 ? -27.880 -0.434 -0.651 1.00 67.31 88 ALA A O 1
ATOM 602 N N . ALA A 1 89 ? -29.111 -1.241 -2.334 1.00 65.44 89 ALA A N 1
ATOM 603 C CA . ALA A 1 89 ? -28.189 -2.329 -2.655 1.00 65.44 89 ALA A CA 1
ATOM 604 C C . ALA A 1 89 ? -26.888 -1.820 -3.302 1.00 65.44 89 ALA A C 1
ATOM 606 O O . ALA A 1 89 ? -25.814 -2.354 -3.024 1.00 65.44 89 ALA A O 1
ATOM 607 N N . ALA A 1 90 ? -26.962 -0.770 -4.125 1.00 65.56 90 ALA A N 1
ATOM 608 C CA . ALA A 1 90 ?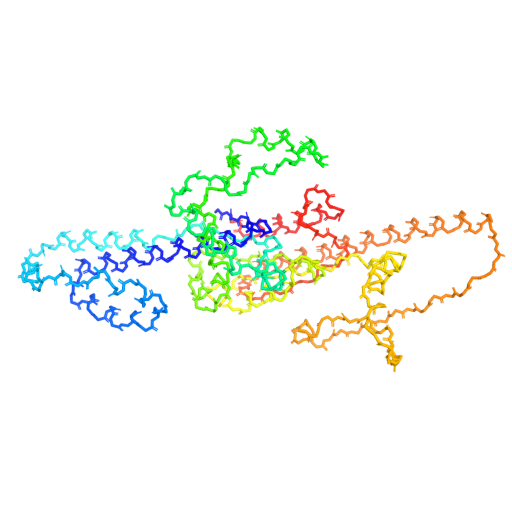 -25.794 -0.101 -4.690 1.00 65.56 90 ALA A CA 1
ATOM 609 C C . ALA A 1 90 ? -24.985 0.653 -3.624 1.00 65.56 90 ALA A C 1
ATOM 611 O O . ALA A 1 90 ? -23.790 0.850 -3.800 1.00 65.56 90 ALA A O 1
ATOM 612 N N . GLU A 1 91 ? -25.577 1.026 -2.492 1.00 67.81 91 GLU A N 1
ATOM 613 C CA . GLU A 1 91 ? -24.851 1.643 -1.379 1.00 67.81 91 GLU A CA 1
ATOM 614 C C . GLU A 1 91 ? -24.058 0.644 -0.523 1.00 67.81 91 GLU A C 1
ATOM 616 O O . GLU A 1 91 ? -23.261 1.073 0.313 1.00 67.81 91 GLU A O 1
ATOM 621 N N . ALA A 1 92 ? -24.205 -0.668 -0.749 1.00 76.94 92 ALA A N 1
ATOM 622 C CA . ALA A 1 92 ? -23.511 -1.683 0.036 1.00 76.94 92 ALA A CA 1
ATOM 623 C C . ALA A 1 92 ? -21.984 -1.438 0.053 1.00 76.94 92 ALA A C 1
ATOM 625 O O . ALA A 1 92 ? -21.364 -1.308 -1.008 1.00 76.94 92 ALA A O 1
ATOM 626 N N . PRO A 1 93 ? -21.355 -1.357 1.241 1.00 80.56 93 PRO A N 1
ATOM 627 C CA . PRO A 1 93 ? -19.930 -1.075 1.350 1.00 80.56 93 PRO A CA 1
ATOM 628 C C . PRO A 1 93 ? -19.115 -2.186 0.683 1.00 80.56 93 PRO A C 1
ATOM 630 O O . PRO A 1 93 ? -19.529 -3.345 0.665 1.00 80.56 93 PRO A O 1
ATOM 633 N N . LEU A 1 94 ? -17.902 -1.866 0.218 1.00 82.94 94 LEU A N 1
ATOM 634 C CA . LEU A 1 94 ? -16.987 -2.855 -0.381 1.00 82.94 94 LEU A CA 1
ATOM 635 C C . LEU A 1 94 ? -16.617 -4.001 0.584 1.00 82.94 94 LEU A C 1
ATOM 637 O O . LEU A 1 94 ? -16.005 -4.985 0.175 1.00 82.94 94 LEU A O 1
ATOM 641 N N . GLY A 1 95 ? -16.948 -3.876 1.874 1.00 85.38 95 GLY A N 1
ATOM 642 C CA . GLY A 1 95 ? -16.684 -4.897 2.889 1.00 85.38 95 GLY A CA 1
ATOM 643 C C . GLY A 1 95 ? -15.200 -5.024 3.255 1.00 85.38 95 GLY A C 1
ATOM 644 O O . GLY A 1 95 ? -14.791 -6.003 3.897 1.00 85.38 95 GLY A O 1
ATOM 645 N N . LEU A 1 96 ? -14.376 -4.048 2.856 1.00 91.50 96 LEU A N 1
ATOM 646 C CA . LEU A 1 96 ? -12.965 -3.997 3.214 1.00 91.50 96 LEU A CA 1
ATOM 647 C C . LEU A 1 96 ? -12.815 -3.477 4.647 1.00 91.50 96 LEU A C 1
ATOM 649 O O . LEU A 1 96 ? -13.041 -2.307 4.950 1.00 91.50 96 LEU A O 1
ATOM 653 N N . GLN A 1 97 ? -12.388 -4.373 5.531 1.00 93.75 97 GLN A N 1
ATOM 654 C CA . GLN A 1 97 ? -12.005 -4.052 6.907 1.00 93.75 97 GLN A CA 1
ATOM 655 C C . GLN A 1 97 ? -10.707 -3.244 6.929 1.00 93.75 97 GLN A C 1
ATOM 657 O O . GLN A 1 97 ? -10.533 -2.368 7.770 1.00 93.75 97 GLN A O 1
ATOM 662 N N . GLY A 1 98 ? -9.805 -3.501 5.982 1.00 94.62 98 GLY A N 1
ATOM 663 C CA . GLY A 1 98 ? -8.593 -2.716 5.864 1.00 94.62 98 GLY A CA 1
ATOM 664 C C . GLY A 1 98 ? -7.899 -2.842 4.519 1.00 94.62 98 GLY A C 1
ATOM 665 O O . GLY A 1 98 ? -8.020 -3.850 3.817 1.00 94.62 98 GLY A O 1
ATOM 666 N N . LEU A 1 99 ? -7.143 -1.804 4.187 1.00 95.88 99 LEU A N 1
ATOM 667 C CA . LEU A 1 99 ? -6.266 -1.739 3.027 1.00 95.88 99 LEU A CA 1
ATOM 668 C C . LEU A 1 99 ? -4.824 -1.556 3.508 1.00 95.88 99 LEU A C 1
ATOM 670 O O . LEU A 1 99 ? -4.498 -0.576 4.175 1.00 95.88 99 LEU A O 1
ATOM 674 N N . VAL A 1 100 ? -3.959 -2.503 3.160 1.00 95.38 100 VAL A N 1
ATOM 675 C CA . VAL A 1 100 ? -2.536 -2.488 3.502 1.00 95.38 100 VAL A CA 1
ATOM 676 C C . VAL A 1 100 ? -1.735 -2.209 2.238 1.00 95.38 100 VAL A C 1
ATOM 678 O O . VAL A 1 100 ? -1.780 -2.978 1.279 1.00 95.38 100 VAL A O 1
ATOM 681 N N . LEU A 1 101 ? -0.966 -1.128 2.248 1.00 94.06 101 LEU A N 1
ATOM 682 C CA . LEU A 1 101 ? -0.108 -0.704 1.151 1.00 94.06 101 LEU A CA 1
ATOM 683 C C . LEU A 1 101 ? 1.356 -0.845 1.572 1.00 94.06 101 LEU A C 1
ATOM 685 O O . LEU A 1 101 ? 1.856 -0.072 2.384 1.00 94.06 101 LEU A O 1
ATOM 689 N N . LEU A 1 102 ? 2.041 -1.840 1.018 1.00 91.12 102 LEU A N 1
ATOM 690 C CA . LEU A 1 102 ? 3.432 -2.169 1.316 1.00 91.12 102 LEU A CA 1
ATOM 691 C C . LEU A 1 102 ? 4.353 -1.554 0.264 1.00 91.12 102 LEU A C 1
ATOM 693 O O . LEU A 1 102 ? 4.360 -1.975 -0.890 1.00 91.12 102 LEU A O 1
ATOM 697 N N . SER A 1 103 ? 5.123 -0.555 0.668 1.00 89.00 103 SER A N 1
ATOM 698 C CA . SER A 1 103 ? 6.005 0.274 -0.154 1.00 89.00 103 SER A CA 1
ATOM 699 C C . SER A 1 103 ? 5.365 0.746 -1.468 1.00 89.00 103 SER A C 1
ATOM 701 O O . SER A 1 103 ? 5.920 0.482 -2.544 1.00 89.00 103 SER A O 1
ATOM 703 N N . PRO A 1 104 ? 4.164 1.361 -1.435 1.00 87.88 104 PRO A N 1
ATOM 704 C CA . PRO A 1 104 ? 3.405 1.635 -2.643 1.00 87.88 104 PRO A CA 1
ATOM 705 C C . PRO A 1 104 ? 4.152 2.631 -3.539 1.00 87.88 104 PRO A C 1
ATOM 707 O O . PRO A 1 104 ? 4.656 3.659 -3.087 1.00 87.88 104 PRO A O 1
ATOM 710 N N . MET A 1 105 ? 4.212 2.342 -4.841 1.00 87.50 105 MET A N 1
ATOM 711 C CA . MET A 1 105 ? 4.935 3.170 -5.820 1.00 87.50 105 MET A CA 1
ATOM 712 C C . MET A 1 105 ? 4.149 4.439 -6.205 1.00 87.50 105 MET A C 1
ATOM 714 O O . MET A 1 105 ? 3.812 4.644 -7.369 1.00 87.50 105 MET A O 1
ATOM 718 N N . LEU A 1 106 ? 3.842 5.287 -5.222 1.00 83.75 106 LEU A N 1
ATOM 719 C CA . LEU A 1 106 ? 2.954 6.449 -5.361 1.00 83.75 106 LEU A CA 1
ATOM 720 C C . LEU A 1 106 ? 3.623 7.675 -6.002 1.00 83.75 106 LEU A C 1
ATOM 722 O O . LEU A 1 106 ? 2.944 8.618 -6.382 1.00 83.75 106 LEU A O 1
ATOM 726 N N . GLN A 1 107 ? 4.948 7.674 -6.170 1.00 76.81 107 GLN A N 1
ATOM 727 C CA . GLN A 1 107 ? 5.667 8.795 -6.780 1.00 76.81 107 GLN A CA 1
ATOM 728 C C . GLN A 1 107 ? 6.662 8.326 -7.836 1.00 76.81 107 GLN A C 1
ATOM 730 O O . GLN A 1 107 ? 7.878 8.318 -7.650 1.00 76.81 107 GLN A O 1
ATOM 735 N N . LEU A 1 108 ? 6.127 7.955 -9.000 1.00 70.31 108 LEU A N 1
ATOM 736 C CA . LEU A 1 108 ? 6.940 7.606 -10.165 1.00 70.31 108 LEU A CA 1
ATOM 737 C C . LEU A 1 108 ? 7.454 8.810 -10.958 1.00 70.31 108 LEU A C 1
ATOM 739 O O . LEU A 1 108 ? 8.270 8.616 -11.859 1.00 70.31 108 LEU A O 1
ATOM 743 N N . SER A 1 109 ? 7.015 10.033 -10.653 1.00 64.50 109 SER A N 1
ATOM 744 C CA . SER A 1 109 ? 7.341 11.246 -11.420 1.00 64.50 109 SER A CA 1
ATOM 745 C C . SER A 1 109 ? 8.849 11.420 -11.657 1.00 64.50 109 SER A C 1
ATOM 747 O O . SER A 1 109 ? 9.274 11.686 -12.783 1.00 64.50 109 SER A O 1
ATOM 749 N N . ARG A 1 110 ? 9.687 11.137 -10.648 1.00 62.75 110 ARG A N 1
ATOM 750 C CA . ARG A 1 110 ? 11.157 11.182 -10.772 1.00 62.75 110 ARG A CA 1
ATOM 751 C C . ARG A 1 110 ? 11.707 10.149 -11.765 1.00 62.75 110 ARG A C 1
ATOM 753 O O . ARG A 1 110 ? 12.549 10.481 -12.595 1.00 62.75 110 ARG A O 1
ATOM 760 N N . ARG A 1 111 ? 11.214 8.905 -11.732 1.00 65.44 111 ARG A N 1
ATOM 761 C CA . ARG A 1 111 ? 11.595 7.857 -12.703 1.00 65.44 111 ARG A CA 1
ATOM 762 C C . ARG A 1 111 ? 11.061 8.152 -14.103 1.00 65.44 111 ARG A C 1
ATOM 764 O O . ARG A 1 111 ? 11.754 7.919 -15.087 1.00 65.44 111 ARG A O 1
ATOM 771 N N . ARG A 1 112 ? 9.852 8.699 -14.193 1.00 64.00 112 ARG A N 1
ATOM 772 C CA . ARG A 1 112 ? 9.182 9.073 -15.444 1.00 64.00 112 ARG A CA 1
ATOM 773 C C . ARG A 1 112 ? 9.905 10.169 -16.201 1.00 64.00 112 ARG A C 1
ATOM 775 O O . ARG A 1 112 ? 10.002 10.065 -17.427 1.00 64.00 112 ARG A O 1
ATOM 782 N N . TYR A 1 113 ? 10.412 11.170 -15.482 1.00 63.62 113 TYR A N 1
ATOM 783 C CA . TYR A 1 113 ? 11.244 12.230 -16.046 1.00 63.62 113 TYR A CA 1
ATOM 784 C C . TYR A 1 113 ? 12.505 11.646 -16.695 1.00 63.62 113 TYR A C 1
ATOM 786 O O . TYR A 1 113 ? 12.836 11.978 -17.830 1.00 63.62 113 TYR A O 1
ATOM 794 N N . LEU A 1 114 ? 13.142 10.678 -16.030 1.00 58.69 114 LEU A N 1
ATOM 795 C CA . LEU A 1 114 ? 14.347 10.019 -16.535 1.00 58.69 114 LEU A CA 1
ATOM 796 C C . LEU A 1 114 ? 14.083 9.045 -17.700 1.00 58.69 114 LEU A C 1
ATOM 798 O O . LEU A 1 114 ? 14.985 8.787 -18.490 1.00 58.69 114 LEU A O 1
ATOM 802 N N . GLN A 1 115 ? 12.864 8.516 -17.845 1.00 62.88 115 GLN A N 1
ATOM 803 C CA . GLN A 1 115 ? 12.546 7.458 -18.819 1.00 62.88 115 GLN A CA 1
ATOM 804 C C . GLN A 1 115 ? 11.858 7.927 -20.113 1.00 62.88 115 GLN A C 1
ATOM 806 O O . GLN A 1 115 ? 11.424 7.083 -20.894 1.00 62.88 115 GLN A O 1
ATOM 811 N N . ARG A 1 116 ? 11.721 9.239 -20.374 1.00 67.81 116 ARG A N 1
ATOM 812 C CA . ARG A 1 116 ? 10.926 9.762 -21.520 1.00 67.81 116 ARG A CA 1
ATOM 813 C C . ARG A 1 116 ? 9.509 9.164 -21.576 1.00 67.81 116 ARG A C 1
ATOM 815 O O . ARG A 1 116 ? 8.949 8.925 -22.646 1.00 67.81 116 ARG A O 1
ATOM 822 N N . SER A 1 117 ? 8.936 8.919 -20.399 1.00 67.88 117 SER A N 1
ATOM 823 C CA . SER A 1 117 ? 7.694 8.159 -20.211 1.00 67.88 117 SER A CA 1
ATOM 824 C C . SER A 1 117 ? 6.516 8.657 -21.050 1.00 67.88 117 SER A C 1
ATOM 826 O O . SER A 1 117 ? 5.765 7.829 -21.546 1.00 67.88 117 SER A O 1
ATOM 828 N N . ARG A 1 118 ? 6.392 9.970 -21.291 1.00 70.94 118 ARG A N 1
ATOM 829 C CA . ARG A 1 118 ? 5.304 10.539 -22.106 1.00 70.94 118 ARG A CA 1
ATOM 830 C C . ARG A 1 118 ? 5.262 9.982 -23.531 1.00 70.94 118 ARG A C 1
ATOM 832 O O . ARG A 1 118 ? 4.196 9.628 -24.012 1.00 70.94 118 ARG A O 1
ATOM 839 N N . LEU A 1 119 ? 6.409 9.840 -24.200 1.00 76.19 119 LEU A N 1
ATOM 840 C CA . LEU A 1 119 ? 6.448 9.290 -25.563 1.00 76.19 119 LEU A CA 1
ATOM 841 C C . LEU A 1 119 ? 6.100 7.797 -25.575 1.00 76.19 119 LEU A C 1
ATOM 843 O O . LEU A 1 119 ? 5.348 7.336 -26.431 1.00 76.19 119 LEU A O 1
ATOM 847 N N . LEU A 1 120 ? 6.611 7.054 -24.589 1.00 74.56 120 LEU A N 1
ATOM 848 C CA . LEU A 1 120 ? 6.293 5.636 -24.420 1.00 74.56 120 LEU A CA 1
ATOM 849 C C . LEU A 1 120 ? 4.815 5.418 -24.079 1.00 74.56 120 LEU A C 1
ATOM 851 O O . LEU A 1 120 ? 4.247 4.429 -24.523 1.00 74.56 120 LEU A O 1
ATOM 855 N N . GLN A 1 121 ? 4.183 6.339 -23.349 1.00 76.56 121 GLN A N 1
ATOM 856 C CA . GLN A 1 121 ? 2.756 6.294 -23.031 1.00 76.56 121 GLN A CA 1
ATOM 857 C C . GLN A 1 121 ? 1.892 6.395 -24.291 1.00 76.56 121 GLN A C 1
ATOM 859 O O . GLN A 1 121 ? 1.029 5.544 -24.484 1.00 76.56 121 GLN A O 1
ATOM 864 N N . PHE A 1 122 ? 2.146 7.361 -25.183 1.00 82.50 122 PHE A N 1
ATOM 865 C CA . PHE A 1 122 ? 1.390 7.477 -26.439 1.00 82.50 122 PHE A CA 1
ATOM 866 C C . PHE A 1 122 ? 1.597 6.268 -27.356 1.00 82.50 122 PHE A C 1
ATOM 868 O O . PHE A 1 122 ? 0.635 5.739 -27.911 1.00 82.50 122 PHE A O 1
ATOM 875 N N . ALA A 1 123 ? 2.837 5.784 -27.477 1.00 82.94 123 ALA A N 1
ATOM 876 C CA . ALA A 1 123 ? 3.130 4.586 -28.259 1.00 82.94 123 ALA A CA 1
ATOM 877 C C . ALA A 1 123 ? 2.445 3.339 -27.673 1.00 82.94 123 ALA A C 1
ATOM 879 O O . ALA A 1 123 ? 1.877 2.538 -28.414 1.00 82.94 123 ALA A O 1
ATOM 880 N N . ALA A 1 124 ? 2.454 3.192 -26.345 1.00 81.00 124 ALA A N 1
ATOM 881 C CA . ALA A 1 124 ? 1.777 2.097 -25.664 1.00 81.00 124 ALA A CA 1
ATOM 882 C C . ALA A 1 124 ? 0.253 2.194 -25.815 1.00 81.00 124 ALA A C 1
ATOM 884 O O . ALA A 1 124 ? -0.379 1.171 -26.049 1.00 81.00 124 ALA A O 1
ATOM 885 N N . ALA A 1 125 ? -0.334 3.393 -25.760 1.00 84.31 125 ALA A N 1
ATOM 886 C CA . ALA A 1 125 ? -1.762 3.612 -25.999 1.00 84.31 125 ALA A CA 1
ATOM 887 C C . ALA A 1 125 ? -2.178 3.251 -27.424 1.00 84.31 125 ALA A C 1
ATOM 889 O O . ALA A 1 125 ? -3.130 2.494 -27.605 1.00 84.31 125 ALA A O 1
ATOM 890 N N . ALA A 1 126 ? -1.422 3.697 -28.429 1.00 86.19 126 ALA A N 1
ATOM 891 C CA . ALA A 1 126 ? -1.655 3.297 -29.813 1.00 86.19 126 ALA A CA 1
ATOM 892 C C . ALA A 1 126 ? -1.535 1.771 -29.981 1.00 86.19 126 ALA A C 1
ATOM 894 O O . ALA A 1 126 ? -2.371 1.139 -30.623 1.00 86.19 126 ALA A O 1
ATOM 895 N N . PHE A 1 127 ? -0.534 1.154 -29.344 1.00 86.12 127 PHE A N 1
ATOM 896 C CA . PHE A 1 127 ? -0.372 -0.297 -29.342 1.00 86.12 127 PHE A CA 1
ATOM 897 C C . PHE A 1 127 ? -1.543 -1.020 -28.660 1.00 86.12 127 PHE A C 1
ATOM 899 O O . PHE A 1 127 ? -2.045 -2.000 -29.205 1.00 86.12 127 PHE A O 1
ATOM 906 N N . ALA A 1 128 ? -2.005 -0.538 -27.505 1.00 87.56 128 ALA A N 1
ATOM 907 C CA . ALA A 1 128 ? -3.127 -1.110 -26.768 1.00 87.56 128 ALA A CA 1
ATOM 908 C C . ALA A 1 128 ? -4.452 -0.980 -27.528 1.00 87.56 128 ALA A C 1
ATOM 910 O O . ALA A 1 128 ? -5.255 -1.905 -27.480 1.00 87.56 128 ALA A O 1
ATOM 911 N N . ALA A 1 129 ? -4.656 0.111 -28.273 1.00 87.88 129 ALA A N 1
ATOM 912 C CA . ALA A 1 129 ? -5.831 0.287 -29.125 1.00 87.88 129 ALA A CA 1
ATOM 913 C C . ALA A 1 129 ? -5.883 -0.752 -30.259 1.00 87.88 129 ALA A C 1
ATOM 915 O O . ALA A 1 129 ? -6.948 -1.273 -30.576 1.00 87.88 129 ALA A O 1
ATOM 916 N N . VAL A 1 130 ? -4.730 -1.094 -30.846 1.00 92.44 130 VAL A N 1
ATOM 917 C CA . VAL A 1 130 ? -4.648 -2.088 -31.933 1.00 92.44 130 VAL A CA 1
ATOM 918 C C . VAL A 1 130 ? -4.604 -3.522 -31.394 1.00 92.44 130 VAL A C 1
ATOM 920 O O . VAL A 1 130 ? -5.088 -4.450 -32.041 1.00 92.44 130 VAL A O 1
ATOM 923 N N . ARG A 1 131 ? -3.991 -3.737 -30.225 1.00 90.62 131 ARG A N 1
ATOM 924 C CA . ARG A 1 131 ? -3.773 -5.060 -29.623 1.00 90.62 131 ARG A CA 1
ATOM 925 C C . ARG A 1 131 ? -4.021 -5.041 -28.108 1.00 90.62 131 ARG A C 1
ATOM 927 O O . ARG A 1 131 ? -3.072 -5.195 -27.337 1.00 90.62 131 ARG A O 1
ATOM 934 N N . PRO A 1 132 ? -5.281 -4.933 -27.652 1.00 85.75 132 PRO A N 1
ATOM 935 C CA . PRO A 1 132 ? -5.596 -4.798 -26.225 1.00 85.75 132 PRO A CA 1
ATOM 936 C C . PRO A 1 132 ? -5.207 -6.032 -25.402 1.00 85.75 132 PRO A C 1
ATOM 938 O O . PRO A 1 132 ? -4.836 -5.912 -24.236 1.00 85.75 132 PRO A O 1
ATOM 941 N N . HIS A 1 133 ? -5.224 -7.216 -26.016 1.00 87.50 133 HIS A N 1
ATOM 942 C CA . HIS A 1 133 ? -4.858 -8.477 -25.366 1.00 87.50 133 HIS A CA 1
ATOM 943 C C . HIS A 1 133 ? -3.363 -8.807 -25.460 1.00 87.50 133 HIS A C 1
ATOM 945 O O . HIS A 1 133 ? -2.924 -9.812 -24.907 1.00 87.50 133 HIS A O 1
ATOM 951 N N . ALA A 1 134 ? -2.559 -7.995 -26.159 1.00 87.56 134 ALA A N 1
ATOM 952 C CA . ALA A 1 134 ? -1.126 -8.242 -26.222 1.00 87.56 134 ALA A CA 1
ATOM 953 C C . ALA A 1 134 ? -0.478 -7.963 -24.864 1.00 87.56 134 ALA A C 1
ATOM 955 O O . ALA A 1 134 ? -0.729 -6.941 -24.231 1.00 87.56 134 ALA A O 1
ATOM 956 N N . VAL A 1 135 ? 0.385 -8.870 -24.422 1.00 82.62 135 VAL A N 1
ATOM 957 C CA . VAL A 1 135 ? 1.078 -8.754 -23.139 1.00 82.62 135 VAL A CA 1
ATOM 958 C C . VAL A 1 135 ? 2.192 -7.711 -23.261 1.00 82.62 135 VAL A C 1
ATOM 960 O O . VAL A 1 135 ? 3.145 -7.905 -24.014 1.00 82.62 135 VAL A O 1
ATOM 963 N N . VAL A 1 136 ? 2.078 -6.595 -22.530 1.00 73.44 136 VAL A N 1
ATOM 964 C CA . VAL A 1 136 ? 3.059 -5.485 -22.585 1.00 73.44 136 VAL A CA 1
ATOM 965 C C . VAL A 1 136 ? 4.284 -5.789 -21.741 1.00 73.44 136 VAL A C 1
ATOM 967 O O . VAL A 1 136 ? 5.416 -5.504 -22.129 1.00 73.44 136 VAL A O 1
ATOM 970 N N . VAL A 1 137 ? 4.056 -6.387 -20.575 1.00 68.25 137 VAL A N 1
ATOM 971 C CA . VAL A 1 137 ? 5.121 -6.844 -19.692 1.00 68.25 137 VAL A CA 1
ATOM 972 C C . VAL A 1 137 ? 5.081 -8.362 -19.724 1.00 68.25 137 VAL A C 1
ATOM 974 O O . VAL A 1 137 ? 4.222 -8.943 -19.055 1.00 68.25 137 VAL A O 1
ATOM 977 N N . PRO A 1 138 ? 5.961 -9.021 -20.505 1.00 64.06 138 PRO A N 1
ATOM 978 C CA . PRO A 1 138 ? 6.021 -10.472 -20.481 1.00 64.06 138 PRO A CA 1
ATOM 979 C C . PRO A 1 138 ? 6.265 -10.911 -19.034 1.00 64.06 138 PRO A C 1
ATOM 981 O O . PRO A 1 138 ? 7.031 -10.235 -18.330 1.00 64.06 138 PRO A O 1
ATOM 984 N N . PRO A 1 139 ? 5.631 -12.005 -18.570 1.00 63.50 139 PRO A N 1
ATOM 985 C CA . PRO A 1 139 ? 5.816 -12.486 -17.210 1.00 63.50 139 PRO A CA 1
ATOM 986 C C . PRO A 1 139 ? 7.314 -12.558 -16.936 1.00 63.50 139 PRO A C 1
ATOM 988 O O . PRO A 1 139 ? 8.073 -13.175 -17.697 1.00 63.50 139 PRO A O 1
ATOM 991 N N . ARG A 1 140 ? 7.765 -11.811 -15.915 1.00 61.00 140 ARG A N 1
ATOM 992 C CA . ARG A 1 140 ? 9.192 -11.708 -15.608 1.00 61.00 140 ARG A CA 1
ATOM 993 C C . ARG A 1 140 ? 9.719 -13.130 -15.512 1.00 61.00 140 ARG A C 1
ATOM 995 O O . ARG A 1 140 ? 9.218 -13.927 -14.723 1.00 61.00 140 ARG A O 1
ATOM 1002 N N . LYS A 1 141 ? 10.770 -13.441 -16.273 1.00 56.31 141 LYS A N 1
ATOM 1003 C CA . LYS A 1 141 ? 11.567 -14.653 -16.063 1.00 56.31 141 LYS A CA 1
ATOM 1004 C C . LYS A 1 141 ? 12.338 -14.490 -14.744 1.00 56.31 141 LYS A C 1
ATOM 1006 O O . LYS A 1 141 ? 13.564 -14.434 -14.746 1.00 56.31 141 LYS A O 1
ATOM 1011 N N . SER A 1 142 ? 11.632 -14.411 -13.611 1.00 51.62 142 SER A N 1
ATOM 1012 C CA . SER A 1 142 ? 12.206 -14.475 -12.258 1.00 51.62 142 SER A CA 1
ATOM 1013 C C . SER A 1 142 ? 13.036 -15.752 -12.066 1.00 51.62 142 SER A C 1
ATOM 1015 O O . SER A 1 142 ? 13.906 -15.792 -11.198 1.00 51.62 142 SER A O 1
ATOM 1017 N N . ARG A 1 143 ? 12.845 -16.732 -12.971 1.00 50.97 143 ARG A N 1
ATOM 1018 C CA . ARG A 1 143 ? 13.625 -17.958 -13.200 1.00 50.97 143 ARG A CA 1
ATOM 1019 C C . ARG A 1 143 ? 15.120 -17.870 -12.886 1.00 50.97 143 ARG A C 1
ATOM 1021 O O . ARG A 1 143 ? 15.661 -18.871 -12.442 1.00 50.97 143 ARG A O 1
ATOM 1028 N N . ARG A 1 144 ? 15.806 -16.747 -13.144 1.00 54.41 144 ARG A N 1
ATOM 1029 C CA . ARG A 1 144 ? 17.264 -16.657 -12.915 1.00 54.41 144 ARG A CA 1
ATOM 1030 C C . ARG A 1 144 ? 17.686 -16.194 -11.523 1.00 54.41 144 ARG A C 1
ATOM 1032 O O . ARG A 1 144 ? 18.797 -16.527 -11.135 1.00 54.41 144 ARG A O 1
ATOM 1039 N N . ARG A 1 145 ? 16.870 -15.419 -10.801 1.00 55.22 145 ARG A N 1
ATOM 1040 C CA . ARG A 1 145 ? 17.284 -14.856 -9.500 1.00 55.22 145 ARG A CA 1
ATOM 1041 C C . ARG A 1 145 ? 16.733 -15.634 -8.305 1.00 55.22 145 ARG A C 1
ATOM 1043 O O . ARG A 1 145 ? 17.457 -15.789 -7.334 1.00 55.22 145 ARG A O 1
ATOM 1050 N N . HIS A 1 146 ? 15.518 -16.189 -8.400 1.00 61.56 146 HIS A N 1
ATOM 1051 C CA . HIS A 1 146 ? 14.872 -16.883 -7.272 1.00 61.56 146 HIS A CA 1
ATOM 1052 C C . HIS A 1 146 ? 14.126 -18.148 -7.738 1.00 61.56 146 HIS A C 1
ATOM 1054 O O . HIS A 1 146 ? 12.903 -18.135 -7.893 1.00 61.56 146 HIS A O 1
ATOM 1060 N N . PRO A 1 147 ? 14.841 -19.259 -8.002 1.00 66.38 147 PRO A N 1
ATOM 1061 C CA . PRO A 1 147 ? 14.233 -20.489 -8.516 1.00 66.38 147 PRO A CA 1
ATOM 1062 C C . PRO A 1 147 ? 13.211 -21.123 -7.554 1.00 66.38 147 PRO A C 1
ATOM 1064 O O . PRO A 1 147 ? 12.257 -21.743 -8.015 1.00 66.38 147 PRO A O 1
ATOM 1067 N N . HIS A 1 148 ? 13.346 -20.921 -6.240 1.00 66.44 148 HIS A N 1
ATOM 1068 C CA . HIS A 1 148 ? 12.408 -21.444 -5.238 1.00 66.44 148 HIS A CA 1
ATOM 1069 C C . HIS A 1 148 ? 11.041 -20.731 -5.267 1.00 66.44 148 HIS A C 1
ATOM 1071 O O . HIS A 1 148 ? 10.007 -21.384 -5.139 1.00 66.44 148 HIS A O 1
ATOM 1077 N N . LEU A 1 149 ? 11.005 -19.418 -5.537 1.00 64.19 149 LEU A N 1
ATOM 1078 C CA . LEU A 1 149 ? 9.750 -18.663 -5.681 1.00 64.19 149 LEU A CA 1
ATOM 1079 C C . LEU A 1 149 ? 8.974 -19.055 -6.942 1.00 64.19 149 LEU A C 1
ATOM 1081 O O . LEU A 1 149 ? 7.752 -18.940 -6.979 1.00 64.19 149 LEU A O 1
ATOM 1085 N N . HIS A 1 150 ? 9.660 -19.553 -7.975 1.00 70.12 150 HIS A N 1
ATOM 1086 C CA . HIS A 1 150 ? 8.999 -20.010 -9.194 1.00 70.12 150 HIS A CA 1
ATOM 1087 C C . HIS A 1 150 ? 8.076 -21.201 -8.924 1.00 70.12 150 HIS A C 1
ATOM 1089 O O . HIS A 1 150 ? 6.990 -21.256 -9.497 1.00 70.12 150 HIS A O 1
ATOM 1095 N N . ALA A 1 151 ? 8.484 -22.144 -8.067 1.00 69.75 151 ALA A N 1
ATOM 1096 C CA . ALA A 1 151 ? 7.648 -23.285 -7.699 1.00 69.75 151 ALA A CA 1
ATOM 1097 C C . ALA A 1 151 ? 6.369 -22.814 -6.996 1.00 69.75 151 ALA A C 1
ATOM 1099 O O . ALA A 1 151 ? 5.281 -23.184 -7.426 1.00 69.75 151 ALA A O 1
ATOM 1100 N N . TYR A 1 152 ? 6.508 -21.908 -6.022 1.00 69.25 152 TYR A N 1
ATOM 1101 C CA . TYR A 1 152 ? 5.389 -21.317 -5.286 1.00 69.25 152 TYR A CA 1
ATOM 1102 C C . TYR A 1 152 ? 4.420 -20.547 -6.201 1.00 69.25 152 TYR A C 1
ATOM 1104 O O . TYR A 1 152 ? 3.221 -20.816 -6.223 1.00 69.25 152 TYR A O 1
ATOM 1112 N N . TYR A 1 153 ? 4.950 -19.646 -7.035 1.00 70.38 153 TYR A N 1
ATOM 1113 C CA . TYR A 1 153 ? 4.165 -18.875 -8.005 1.00 70.38 153 TYR A CA 1
ATOM 1114 C C . TYR A 1 153 ? 3.456 -19.780 -9.023 1.00 70.38 153 TYR A C 1
ATOM 1116 O O . TYR A 1 153 ? 2.331 -19.514 -9.433 1.00 70.38 153 TYR A O 1
ATOM 1124 N N . SER A 1 154 ? 4.102 -20.875 -9.436 1.00 73.25 154 SER A N 1
ATOM 1125 C CA . SER A 1 154 ? 3.507 -21.838 -10.367 1.00 73.25 154 SER A CA 1
ATOM 1126 C C . SER A 1 154 ? 2.408 -22.670 -9.710 1.00 73.25 154 SER A C 1
ATOM 1128 O O . SER A 1 154 ? 1.438 -22.999 -10.393 1.00 73.25 154 SER A O 1
ATOM 1130 N N . SER A 1 155 ? 2.537 -22.987 -8.417 1.00 76.44 155 SER A N 1
ATOM 1131 C CA . SER A 1 155 ? 1.551 -23.766 -7.664 1.00 76.44 155 SER A CA 1
ATOM 1132 C C . SER A 1 155 ? 0.335 -22.961 -7.213 1.00 76.44 155 SER A C 1
ATOM 1134 O O . SER A 1 155 ? -0.720 -23.554 -7.030 1.00 76.44 155 SER A O 1
ATOM 1136 N N . ASP A 1 156 ? 0.452 -21.640 -7.055 1.00 74.69 156 ASP A N 1
ATOM 1137 C CA . ASP A 1 156 ? -0.669 -20.799 -6.632 1.00 74.69 156 ASP A CA 1
ATOM 1138 C C . ASP A 1 156 ? -1.694 -20.630 -7.780 1.00 74.69 156 ASP A C 1
ATOM 1140 O O . ASP A 1 156 ? -1.334 -20.119 -8.852 1.00 74.69 156 ASP A O 1
ATOM 1144 N N . PRO A 1 157 ? -2.954 -21.088 -7.617 1.00 75.19 157 PRO A N 1
ATOM 1145 C CA . PRO A 1 157 ? -4.001 -20.914 -8.621 1.00 75.19 157 PRO A CA 1
ATOM 1146 C C . PRO A 1 157 ? -4.584 -19.494 -8.644 1.00 75.19 157 PRO A C 1
ATOM 1148 O O . PRO A 1 157 ? -5.183 -19.113 -9.646 1.00 75.19 157 PRO A O 1
ATOM 1151 N N . LEU A 1 158 ? -4.416 -18.712 -7.573 1.00 67.56 158 LEU A N 1
ATOM 1152 C CA . LEU A 1 158 ? -4.975 -17.361 -7.449 1.00 67.56 158 LEU A CA 1
ATOM 1153 C C . LEU A 1 158 ? -4.063 -16.291 -8.053 1.00 67.56 158 LEU A C 1
ATOM 1155 O O . LEU A 1 158 ? -4.493 -15.169 -8.319 1.00 67.56 158 LEU A O 1
ATOM 1159 N N . THR A 1 159 ? -2.802 -16.633 -8.299 1.00 64.62 159 THR A N 1
ATOM 1160 C CA . THR A 1 159 ? -1.843 -15.711 -8.890 1.00 64.62 159 THR A CA 1
ATOM 1161 C C . THR A 1 159 ? -1.973 -15.683 -10.416 1.00 64.62 159 THR A C 1
ATOM 1163 O O . THR A 1 159 ? -1.811 -16.698 -11.091 1.00 64.62 159 THR A O 1
ATOM 1166 N N . TYR A 1 160 ? -2.218 -14.497 -10.979 1.00 67.50 160 TYR A N 1
ATOM 1167 C CA . TYR A 1 160 ? -2.323 -14.277 -12.425 1.00 67.50 160 TYR A CA 1
ATOM 1168 C C . TYR A 1 160 ? -0.959 -14.409 -13.131 1.00 67.50 160 TYR A C 1
ATOM 1170 O O . TYR A 1 160 ? -0.020 -13.686 -12.789 1.00 67.50 160 TYR A O 1
ATOM 1178 N N . LYS A 1 161 ? -0.850 -15.317 -14.120 1.00 72.69 161 LYS A N 1
ATOM 1179 C CA . LYS A 1 161 ? 0.430 -15.762 -14.735 1.00 72.69 161 LYS A CA 1
ATOM 1180 C C . LYS A 1 161 ? 0.696 -15.226 -16.141 1.00 72.69 161 LYS A C 1
ATOM 1182 O O . LYS A 1 161 ? 1.831 -15.286 -16.610 1.00 72.69 161 LYS A O 1
ATOM 1187 N N . GLU A 1 162 ? -0.324 -14.711 -16.819 1.00 71.19 162 GLU A N 1
ATOM 1188 C CA . GLU A 1 162 ? -0.260 -14.428 -18.262 1.00 71.19 162 GLU A CA 1
ATOM 1189 C C . GLU A 1 162 ? 0.398 -13.080 -18.608 1.00 71.19 162 GLU A C 1
ATOM 1191 O O . GLU A 1 162 ? 0.628 -12.780 -19.776 1.00 71.19 162 GLU A O 1
ATOM 1196 N N . GLY A 1 163 ? 0.817 -12.306 -17.599 1.00 72.31 163 GLY A N 1
ATOM 1197 C CA . GLY A 1 163 ? 1.352 -10.955 -17.785 1.00 72.31 163 GLY A CA 1
ATOM 1198 C C . GLY A 1 163 ? 0.245 -9.953 -18.122 1.00 72.31 163 GLY A C 1
ATOM 1199 O O . GLY A 1 163 ? -0.817 -10.317 -18.605 1.00 72.31 163 GLY A O 1
ATOM 1200 N N . VAL A 1 164 ? 0.452 -8.670 -17.817 1.00 77.19 164 VAL A N 1
ATOM 1201 C CA . VAL A 1 164 ? -0.642 -7.684 -17.889 1.00 77.19 164 VAL A CA 1
ATOM 1202 C C . VAL A 1 164 ? -0.972 -7.346 -19.358 1.00 77.19 164 VAL A C 1
ATOM 1204 O O . VAL A 1 164 ? -0.067 -6.901 -20.082 1.00 77.19 164 VAL A O 1
ATOM 1207 N N . PRO A 1 165 ? -2.235 -7.515 -19.806 1.00 82.44 165 PRO A N 1
ATOM 1208 C CA . PRO A 1 165 ? -2.673 -7.126 -21.146 1.00 82.44 165 PRO A CA 1
ATOM 1209 C C . PRO A 1 165 ? -2.516 -5.623 -21.386 1.00 82.44 165 PRO A C 1
ATOM 1211 O O . PRO A 1 165 ? -2.725 -4.825 -20.472 1.00 82.44 165 PRO A O 1
ATOM 1214 N N . ALA A 1 166 ? -2.204 -5.217 -22.616 1.00 82.00 166 ALA A N 1
ATOM 1215 C CA . ALA A 1 166 ? -1.988 -3.818 -22.988 1.00 82.00 166 ALA A CA 1
ATOM 1216 C C . ALA A 1 166 ? -3.179 -2.916 -22.672 1.00 82.00 166 ALA A C 1
ATOM 1218 O O . ALA A 1 166 ? -2.991 -1.822 -22.142 1.00 82.00 166 ALA A O 1
ATOM 1219 N N . GLY A 1 167 ? -4.392 -3.403 -22.939 1.00 78.62 167 GLY A N 1
ATOM 1220 C CA . GLY A 1 167 ? -5.634 -2.683 -22.669 1.00 78.62 167 GLY A CA 1
ATOM 1221 C C . GLY A 1 167 ? -5.846 -2.370 -21.187 1.00 78.62 167 GLY A C 1
ATOM 1222 O O . GLY A 1 167 ? -6.545 -1.421 -20.872 1.00 78.62 167 GLY A O 1
ATOM 1223 N N . ILE A 1 168 ? -5.203 -3.118 -20.283 1.00 78.12 168 ILE A N 1
ATOM 1224 C CA . ILE A 1 168 ? -5.239 -2.875 -18.834 1.00 78.12 168 ILE A CA 1
ATOM 1225 C C . ILE A 1 168 ? -3.993 -2.098 -18.397 1.00 78.12 168 ILE A C 1
ATOM 1227 O O . ILE A 1 168 ? -4.079 -1.127 -17.650 1.00 78.12 168 ILE A O 1
ATOM 1231 N N . ALA A 1 169 ? -2.816 -2.498 -18.882 1.00 76.56 169 ALA A N 1
ATOM 1232 C CA . ALA A 1 169 ? -1.541 -1.911 -18.492 1.00 76.56 169 ALA A CA 1
ATOM 1233 C C . ALA A 1 169 ? -1.455 -0.417 -18.826 1.00 76.56 169 ALA A C 1
ATOM 1235 O O . ALA A 1 169 ? -0.904 0.348 -18.039 1.00 76.56 169 ALA A O 1
ATOM 1236 N N . VAL A 1 170 ? -1.973 0.005 -19.983 1.00 77.88 170 VAL A N 1
ATOM 1237 C CA . VAL A 1 170 ? -1.849 1.398 -20.424 1.00 77.88 170 VAL A CA 1
ATOM 1238 C C . VAL A 1 170 ? -2.702 2.355 -19.598 1.00 77.88 170 VAL A C 1
ATOM 1240 O O . VAL A 1 170 ? -2.115 3.316 -19.105 1.00 77.88 170 VAL A O 1
ATOM 1243 N N . PRO A 1 171 ? -4.011 2.120 -19.378 1.00 73.62 171 PRO A N 1
ATOM 1244 C CA . PRO A 1 171 ? -4.796 2.952 -18.469 1.00 73.62 171 PRO A CA 1
ATOM 1245 C C . PRO A 1 171 ? -4.180 3.019 -17.074 1.00 73.62 171 PRO A C 1
ATOM 1247 O O . PRO A 1 171 ? -4.011 4.109 -16.535 1.00 73.62 171 PRO A O 1
ATOM 1250 N N . LEU A 1 172 ? -3.723 1.879 -16.538 1.00 72.44 172 LEU A N 1
ATOM 1251 C CA . LEU A 1 172 ? -3.041 1.851 -15.246 1.00 72.44 172 LEU A CA 1
ATOM 1252 C C . LEU A 1 172 ? -1.802 2.755 -15.249 1.00 72.44 172 LEU A C 1
ATOM 1254 O O . LEU A 1 172 ? -1.643 3.584 -14.361 1.00 72.44 172 LEU A O 1
ATOM 1258 N N . LEU A 1 173 ? -0.945 2.653 -16.268 1.00 72.56 173 LEU A N 1
ATOM 1259 C CA . LEU A 1 173 ? 0.232 3.513 -16.411 1.00 72.56 173 LEU A CA 1
ATOM 1260 C C . LEU A 1 173 ? -0.133 4.986 -16.625 1.00 72.56 173 LEU A C 1
ATOM 1262 O O . LEU A 1 173 ? 0.607 5.857 -16.172 1.00 72.56 173 LEU A O 1
ATOM 1266 N N . TRP A 1 174 ? -1.227 5.288 -17.311 1.00 74.31 174 TRP A N 1
ATOM 1267 C CA . TRP A 1 174 ? -1.659 6.660 -17.562 1.00 74.31 174 TRP A CA 1
ATOM 1268 C C . TRP A 1 174 ? -2.158 7.325 -16.277 1.00 74.31 174 TRP A C 1
ATOM 1270 O O . TRP A 1 174 ? -1.732 8.426 -15.935 1.00 74.31 174 TRP A O 1
ATOM 1280 N N . GLU A 1 175 ? -2.969 6.601 -15.510 1.00 74.62 175 GLU A N 1
ATOM 1281 C CA . GLU A 1 175 ? -3.632 7.080 -14.296 1.00 74.62 175 GLU A CA 1
ATOM 1282 C C . GLU A 1 175 ? -2.801 6.918 -13.023 1.00 74.62 175 GLU A C 1
ATOM 1284 O O . GLU A 1 175 ? -3.263 7.218 -11.923 1.00 74.62 175 GLU A O 1
ATOM 1289 N N . MET A 1 176 ? -1.548 6.481 -13.141 1.00 71.38 176 MET A N 1
ATOM 1290 C CA . MET A 1 176 ? -0.688 6.295 -11.972 1.00 71.38 176 MET A CA 1
ATOM 1291 C C . MET A 1 176 ? -0.557 7.526 -11.076 1.00 71.38 176 MET A C 1
ATOM 1293 O O . MET A 1 176 ? -0.478 7.386 -9.861 1.00 71.38 176 MET A O 1
ATOM 1297 N N . GLU A 1 177 ? -0.567 8.722 -11.656 1.00 70.56 177 GLU A N 1
ATOM 1298 C CA . GLU A 1 177 ? -0.516 9.972 -10.888 1.00 70.56 177 GLU A CA 1
ATOM 1299 C C . GLU A 1 177 ? -1.900 10.403 -10.392 1.00 70.56 177 GLU A C 1
ATOM 1301 O O . GLU A 1 177 ? -1.990 11.072 -9.365 1.00 70.56 177 GLU A O 1
ATOM 1306 N N . ALA A 1 178 ? -2.971 9.968 -11.066 1.00 75.62 178 ALA A N 1
ATOM 1307 C CA . ALA A 1 178 ? -4.343 10.283 -10.683 1.00 75.62 178 ALA A CA 1
ATOM 1308 C C . ALA A 1 178 ? -4.663 9.717 -9.296 1.00 75.62 178 ALA A C 1
ATOM 1310 O O . ALA A 1 178 ? -5.196 10.439 -8.463 1.00 75.62 178 ALA A O 1
ATOM 1311 N N . ALA A 1 179 ? -4.239 8.482 -8.997 1.00 75.88 179 ALA A N 1
ATOM 1312 C CA . ALA A 1 179 ? -4.542 7.825 -7.720 1.00 75.88 179 ALA A CA 1
ATOM 1313 C C . ALA A 1 179 ? -4.083 8.611 -6.476 1.00 75.88 179 ALA A C 1
ATOM 1315 O O . ALA A 1 179 ? -4.636 8.427 -5.395 1.00 75.88 179 ALA A O 1
ATOM 1316 N N . THR A 1 180 ? -3.069 9.467 -6.627 1.00 79.19 180 THR A N 1
ATOM 1317 C CA . THR A 1 180 ? -2.519 10.311 -5.556 1.00 79.19 180 THR A CA 1
ATOM 1318 C C . THR A 1 180 ? -3.001 11.753 -5.605 1.00 79.19 180 THR A C 1
ATOM 1320 O O . THR A 1 180 ? -2.530 12.560 -4.816 1.00 79.19 180 THR A O 1
ATOM 1323 N N . THR A 1 181 ? -3.871 12.113 -6.549 1.00 84.44 181 THR A N 1
ATOM 1324 C CA . THR A 1 181 ? -4.436 13.463 -6.575 1.00 84.44 181 THR A CA 1
ATOM 1325 C C . THR A 1 181 ? -5.393 13.647 -5.397 1.00 84.44 181 THR A C 1
ATOM 1327 O O . THR A 1 181 ? -6.122 12.707 -5.057 1.00 84.44 181 THR A O 1
ATOM 1330 N N . PRO A 1 182 ? -5.449 14.847 -4.794 1.00 84.44 182 PRO A N 1
ATOM 1331 C CA . PRO A 1 182 ? -6.355 15.116 -3.684 1.00 84.44 182 PRO A CA 1
ATOM 1332 C C . PRO A 1 182 ? -7.808 14.756 -4.013 1.00 84.44 182 PRO A C 1
ATOM 1334 O O . PRO A 1 182 ? -8.504 14.185 -3.181 1.00 84.44 182 PRO A O 1
ATOM 1337 N N . GLN A 1 183 ? -8.256 15.035 -5.242 1.00 84.94 183 GLN A N 1
ATOM 1338 C CA . GLN A 1 183 ? -9.614 14.736 -5.700 1.00 84.94 183 GLN A CA 1
ATOM 1339 C C . GLN A 1 183 ? -9.917 13.234 -5.637 1.00 84.94 183 GLN A C 1
ATOM 1341 O O . GLN A 1 183 ? -10.946 12.833 -5.106 1.00 84.94 183 GLN A O 1
ATOM 1346 N N . GLU A 1 184 ? -9.000 12.399 -6.118 1.00 84.88 184 GLU A N 1
ATOM 1347 C CA . GLU A 1 184 ? -9.154 10.940 -6.145 1.00 84.88 184 GLU A CA 1
ATOM 1348 C C . GLU A 1 184 ? -8.992 10.314 -4.751 1.00 84.88 184 GLU A C 1
ATOM 1350 O O . GLU A 1 184 ? -9.610 9.299 -4.432 1.00 84.88 184 GLU A O 1
ATOM 1355 N N . LEU A 1 185 ? -8.191 10.922 -3.873 1.00 85.56 185 LEU A N 1
ATOM 1356 C CA . LEU A 1 185 ? -8.067 10.487 -2.479 1.00 85.56 185 LEU A CA 1
ATOM 1357 C C . LEU A 1 185 ? -9.300 10.841 -1.643 1.00 85.56 185 LEU A C 1
ATOM 1359 O O . LEU A 1 185 ? -9.673 10.070 -0.760 1.00 85.56 185 LEU A O 1
ATOM 1363 N N . LEU A 1 186 ? -9.985 11.944 -1.957 1.00 83.62 186 LEU A N 1
ATOM 1364 C CA . LEU A 1 186 ? -11.288 12.271 -1.369 1.00 83.62 186 LEU A CA 1
ATOM 1365 C C . LEU A 1 186 ? -12.372 11.262 -1.766 1.00 83.62 186 LEU A C 1
ATOM 1367 O O . LEU A 1 186 ? -13.353 11.101 -1.039 1.00 83.62 186 LEU A O 1
ATOM 1371 N N . LEU A 1 187 ? -12.192 10.534 -2.872 1.00 82.06 187 LEU A N 1
ATOM 1372 C CA . LEU A 1 187 ? -13.090 9.442 -3.238 1.00 82.06 187 LEU A CA 1
ATOM 1373 C C . LEU A 1 187 ? -12.920 8.206 -2.353 1.00 82.06 187 LEU A C 1
ATOM 1375 O O . LEU A 1 187 ? -13.766 7.326 -2.437 1.00 82.06 187 LEU A O 1
ATOM 1379 N N . LEU A 1 188 ? -11.888 8.092 -1.518 1.00 85.06 188 LEU A N 1
ATOM 1380 C CA . LEU A 1 188 ? -11.776 6.995 -0.555 1.00 85.06 188 LEU A CA 1
ATOM 1381 C C . LEU A 1 188 ? -12.410 7.399 0.770 1.00 85.06 188 LEU A C 1
ATOM 1383 O O . LEU A 1 188 ? -11.888 8.247 1.492 1.00 85.06 188 LEU A O 1
ATOM 1387 N N . GLN A 1 189 ? -13.532 6.767 1.096 1.00 86.81 189 GLN A N 1
ATOM 1388 C CA . GLN A 1 189 ? -14.272 7.014 2.327 1.00 86.81 189 GLN A CA 1
ATOM 1389 C C . GLN A 1 189 ? -14.172 5.806 3.267 1.00 86.81 189 GLN A C 1
ATOM 1391 O O . GLN A 1 189 ? -13.877 4.688 2.844 1.00 86.81 189 GLN A O 1
ATOM 1396 N N . GLN A 1 190 ? -14.469 6.009 4.552 1.00 84.50 190 GLN A N 1
ATOM 1397 C CA . GLN A 1 190 ? -14.432 4.955 5.579 1.00 84.50 190 GLN A CA 1
ATOM 1398 C C . GLN A 1 190 ? -15.337 3.747 5.259 1.00 84.50 190 GLN A C 1
ATOM 1400 O O . GLN A 1 190 ? -15.062 2.630 5.685 1.00 84.50 190 GLN A O 1
ATOM 1405 N N . GLN A 1 191 ? -16.398 3.958 4.478 1.00 85.06 191 GLN A N 1
ATOM 1406 C CA . GLN A 1 191 ? -17.287 2.901 3.976 1.00 85.06 191 GLN A CA 1
ATOM 1407 C C . GLN A 1 191 ? -16.645 2.008 2.898 1.00 85.06 191 GLN A C 1
ATOM 1409 O O . GLN A 1 191 ? -17.081 0.878 2.688 1.00 85.06 191 GLN A O 1
ATOM 1414 N N . ASP A 1 192 ? -15.625 2.511 2.200 1.00 89.19 192 ASP A N 1
ATOM 1415 C CA . ASP A 1 192 ? -14.936 1.786 1.132 1.00 89.19 192 ASP A CA 1
ATOM 1416 C C . ASP A 1 192 ? -13.760 0.977 1.699 1.00 89.19 192 ASP A C 1
ATOM 1418 O O . ASP A 1 192 ? -13.507 -0.135 1.243 1.00 89.19 192 ASP A O 1
ATOM 1422 N N . ALA A 1 193 ? -13.084 1.503 2.727 1.00 92.38 193 ALA A N 1
ATOM 1423 C CA . ALA A 1 193 ? -12.137 0.774 3.567 1.00 92.38 193 ALA A CA 1
ATOM 1424 C C . ALA A 1 193 ? -12.145 1.345 4.995 1.00 92.38 193 ALA A C 1
ATOM 1426 O O . ALA A 1 193 ? -11.885 2.533 5.193 1.00 92.38 193 ALA A O 1
ATOM 1427 N N . ALA A 1 194 ? -12.404 0.498 5.996 1.00 93.31 194 ALA A N 1
ATOM 1428 C CA . ALA A 1 194 ? -12.552 0.965 7.378 1.00 93.31 194 ALA A CA 1
ATOM 1429 C C . ALA A 1 194 ? -11.234 1.474 7.990 1.00 93.31 194 ALA A C 1
ATOM 1431 O O . ALA A 1 194 ? -11.254 2.412 8.791 1.00 93.31 194 ALA A O 1
ATOM 1432 N N . ALA A 1 195 ? -10.103 0.888 7.587 1.00 95.38 195 ALA A N 1
ATOM 1433 C CA . ALA A 1 195 ? -8.772 1.291 8.021 1.00 95.38 195 ALA A CA 1
ATOM 1434 C C . ALA A 1 195 ? -7.735 1.207 6.891 1.00 95.38 195 ALA A C 1
ATOM 1436 O O . ALA A 1 195 ? -7.846 0.384 5.979 1.00 95.38 195 ALA A O 1
ATOM 1437 N N . VAL A 1 196 ? -6.686 2.027 6.967 1.00 96.31 196 VAL A N 1
ATOM 1438 C CA . VAL A 1 196 ? -5.569 2.000 6.010 1.00 96.31 196 VAL A CA 1
ATOM 1439 C C . VAL A 1 196 ? -4.238 1.929 6.737 1.00 96.31 196 VAL A C 1
ATOM 1441 O O . VAL A 1 196 ? -3.978 2.704 7.653 1.00 96.31 196 VAL A O 1
ATOM 1444 N N . LEU A 1 197 ? -3.366 1.034 6.287 1.00 96.56 197 LEU A N 1
ATOM 1445 C CA . LEU A 1 197 ? -1.983 0.952 6.732 1.00 96.56 197 LEU A CA 1
ATOM 1446 C C . LEU A 1 197 ? -1.053 1.145 5.541 1.00 96.56 197 LEU A C 1
ATOM 1448 O O . LEU A 1 197 ? -1.092 0.375 4.587 1.00 96.56 197 LEU A O 1
ATOM 1452 N N . MET A 1 198 ? -0.189 2.148 5.613 1.00 95.69 198 MET A N 1
ATOM 1453 C CA . MET A 1 198 ? 0.879 2.367 4.645 1.00 95.69 198 MET A CA 1
ATOM 1454 C C . MET A 1 198 ? 2.210 2.026 5.300 1.00 95.69 198 MET A C 1
ATOM 1456 O O . MET A 1 198 ? 2.534 2.566 6.352 1.00 95.69 198 MET A O 1
ATOM 1460 N N . LEU A 1 199 ? 2.990 1.147 4.685 1.00 94.19 199 LEU A N 1
ATOM 1461 C CA . LEU A 1 199 ? 4.367 0.868 5.074 1.00 94.19 199 LEU A CA 1
ATOM 1462 C C . LEU A 1 199 ? 5.274 1.387 3.977 1.00 94.19 199 LEU A C 1
ATOM 1464 O O . LEU A 1 199 ? 5.013 1.108 2.812 1.00 94.19 199 LEU A O 1
ATOM 1468 N N . HIS A 1 200 ? 6.327 2.126 4.314 1.00 92.94 200 HIS A N 1
ATOM 1469 C CA . HIS A 1 200 ? 7.292 2.559 3.303 1.00 92.94 200 HIS A CA 1
ATOM 1470 C C . HIS A 1 200 ? 8.671 2.799 3.900 1.00 92.94 200 HIS A C 1
ATOM 1472 O O . HIS A 1 200 ? 8.797 3.364 4.986 1.00 92.94 200 HIS A O 1
ATOM 1478 N N . THR A 1 201 ? 9.710 2.420 3.163 1.00 90.50 201 THR A N 1
ATOM 1479 C CA . THR A 1 201 ? 11.100 2.625 3.579 1.00 90.50 201 THR A CA 1
ATOM 1480 C C . THR A 1 201 ? 11.536 4.056 3.285 1.00 90.50 201 THR A C 1
ATOM 1482 O O . THR A 1 201 ? 11.418 4.537 2.161 1.00 90.50 201 THR A O 1
ATOM 1485 N N . VAL A 1 202 ? 12.052 4.756 4.297 1.00 90.50 202 VAL A N 1
ATOM 1486 C CA . VAL A 1 202 ? 12.421 6.183 4.231 1.00 90.50 202 VAL A CA 1
ATOM 1487 C C . VAL A 1 202 ? 13.448 6.453 3.130 1.00 90.50 202 VAL A C 1
ATOM 1489 O O . VAL A 1 202 ? 13.370 7.469 2.443 1.00 90.50 202 VAL A O 1
ATOM 1492 N N . HIS A 1 203 ? 14.391 5.529 2.952 1.00 86.75 203 HIS A N 1
ATOM 1493 C CA . HIS A 1 203 ? 15.483 5.622 1.984 1.00 86.75 203 HIS A CA 1
ATOM 1494 C C . HIS A 1 203 ? 15.313 4.658 0.806 1.00 86.75 203 HIS A C 1
ATOM 1496 O O . HIS A 1 203 ? 16.299 4.148 0.277 1.00 86.75 203 HIS A O 1
ATOM 1502 N N . ASP A 1 204 ? 14.075 4.391 0.389 1.00 84.00 204 ASP A N 1
ATOM 1503 C CA . ASP A 1 204 ? 13.818 3.568 -0.791 1.00 84.00 204 ASP A CA 1
ATOM 1504 C C . ASP A 1 204 ? 14.423 4.232 -2.055 1.00 84.00 204 ASP A C 1
ATOM 1506 O O . ASP A 1 204 ? 14.041 5.346 -2.435 1.00 84.00 204 ASP A O 1
ATOM 1510 N N . PRO A 1 205 ? 15.386 3.571 -2.731 1.00 79.06 205 PRO A N 1
ATOM 1511 C CA . PRO A 1 205 ? 16.069 4.139 -3.890 1.00 79.06 205 PRO A CA 1
ATOM 1512 C C . PRO A 1 205 ? 15.184 4.196 -5.143 1.00 79.06 205 PRO A C 1
ATOM 1514 O O . PRO A 1 205 ? 15.540 4.860 -6.122 1.00 79.06 205 PRO A O 1
ATOM 1517 N N . LEU A 1 206 ? 14.064 3.467 -5.168 1.00 78.38 206 LEU A N 1
ATOM 1518 C CA . LEU A 1 206 ? 13.168 3.396 -6.316 1.00 78.38 206 LEU A CA 1
ATOM 1519 C C . LEU A 1 206 ? 11.994 4.363 -6.193 1.00 78.38 206 LEU A C 1
ATOM 1521 O O . LEU A 1 206 ? 11.629 4.976 -7.202 1.00 78.38 206 LEU A O 1
ATOM 1525 N N . CYS A 1 207 ? 11.414 4.474 -4.997 1.00 81.81 207 CYS A N 1
ATOM 1526 C CA . CYS A 1 207 ? 10.243 5.301 -4.721 1.00 81.81 207 CYS A CA 1
ATOM 1527 C C . CYS A 1 207 ? 10.450 6.123 -3.455 1.00 81.81 207 CYS A C 1
ATOM 1529 O O . CYS A 1 207 ? 10.560 5.578 -2.366 1.00 81.81 207 CYS A O 1
ATOM 1531 N N . ASP A 1 208 ? 10.434 7.445 -3.588 1.00 86.81 208 ASP A N 1
ATOM 1532 C CA . ASP A 1 208 ? 10.574 8.332 -2.437 1.00 86.81 208 ASP A CA 1
ATOM 1533 C C . ASP A 1 208 ? 9.361 8.228 -1.493 1.00 86.81 208 ASP A C 1
ATOM 1535 O O . ASP A 1 208 ? 8.212 8.155 -1.942 1.00 86.81 208 ASP A O 1
ATOM 1539 N N . ILE A 1 209 ? 9.616 8.288 -0.182 1.00 90.50 209 ILE A N 1
ATOM 1540 C CA . ILE A 1 209 ? 8.592 8.269 0.872 1.00 90.50 209 ILE A CA 1
ATOM 1541 C C . ILE A 1 209 ? 7.647 9.475 0.790 1.00 90.50 209 ILE A C 1
ATOM 1543 O O . ILE A 1 209 ? 6.548 9.447 1.347 1.00 90.50 209 ILE A O 1
ATOM 1547 N N . SER A 1 210 ? 8.030 10.537 0.073 1.00 90.12 210 SER A N 1
ATOM 1548 C CA . SER A 1 210 ? 7.172 11.712 -0.080 1.00 90.12 210 SER A CA 1
ATOM 1549 C C . SER A 1 210 ? 5.834 11.413 -0.767 1.00 90.12 210 SER A C 1
ATOM 1551 O O . SER A 1 210 ? 4.842 12.056 -0.418 1.00 90.12 210 SER A O 1
ATOM 1553 N N . GLY A 1 211 ? 5.754 10.390 -1.622 1.00 89.00 211 GLY A N 1
ATOM 1554 C CA . GLY A 1 211 ? 4.501 9.945 -2.239 1.00 89.00 211 GLY A CA 1
ATOM 1555 C C . GLY A 1 211 ? 3.532 9.367 -1.202 1.00 89.00 211 GLY A C 1
ATOM 1556 O O . GLY A 1 211 ? 2.456 9.930 -1.002 1.00 89.00 211 GLY A O 1
ATOM 1557 N N . PRO A 1 212 ? 3.924 8.297 -0.486 1.00 92.38 212 PRO A N 1
ATOM 1558 C CA . PRO A 1 212 ? 3.179 7.762 0.655 1.00 92.38 212 PRO A CA 1
ATOM 1559 C C . PRO A 1 212 ? 2.803 8.800 1.712 1.00 92.38 212 PRO A C 1
ATOM 1561 O O . PRO A 1 212 ? 1.668 8.802 2.170 1.00 92.38 212 PRO A O 1
ATOM 1564 N N . VAL A 1 213 ? 3.705 9.718 2.071 1.00 93.12 213 VAL A N 1
ATOM 1565 C CA . VAL A 1 213 ? 3.408 10.781 3.050 1.00 93.12 213 VAL A CA 1
ATOM 1566 C C . VAL A 1 213 ? 2.329 11.737 2.541 1.00 93.12 213 VAL A C 1
ATOM 1568 O O . VAL A 1 213 ? 1.437 12.110 3.305 1.00 93.12 213 VAL A O 1
ATOM 1571 N N . SER A 1 214 ? 2.392 12.128 1.265 1.00 91.19 214 SER A N 1
ATOM 1572 C CA . SER A 1 214 ? 1.387 13.016 0.663 1.00 91.19 214 SER A CA 1
ATOM 1573 C C . SER A 1 214 ? 0.035 12.309 0.599 1.00 91.19 214 SER A C 1
ATOM 1575 O O . SER A 1 214 ? -0.947 12.823 1.124 1.00 91.19 214 SER A O 1
ATOM 1577 N N . CYS A 1 215 ? 0.017 11.068 0.104 1.00 91.62 215 CYS A N 1
ATOM 1578 C CA . CYS A 1 215 ? -1.182 10.238 0.062 1.00 91.62 215 CYS A CA 1
ATOM 1579 C C . CYS A 1 215 ? -1.802 10.038 1.453 1.00 91.62 215 CYS A C 1
ATOM 1581 O O . CYS A 1 215 ? -3.001 10.224 1.623 1.00 91.62 215 CYS A O 1
ATOM 1583 N N . PHE A 1 216 ? -0.995 9.727 2.469 1.00 94.50 216 PHE A N 1
ATOM 1584 C CA . PHE A 1 216 ? -1.449 9.571 3.851 1.00 94.50 216 PHE A CA 1
ATOM 1585 C C . PHE A 1 216 ? -2.068 10.854 4.428 1.00 94.50 216 PHE A C 1
ATOM 1587 O O . PHE A 1 216 ? -3.065 10.802 5.153 1.00 94.50 216 PHE A O 1
ATOM 1594 N N . SER A 1 217 ? -1.469 12.006 4.122 1.00 91.69 217 SER A N 1
ATOM 1595 C CA . SER A 1 217 ? -1.937 13.306 4.612 1.00 91.69 217 SER A CA 1
ATOM 1596 C C . SER A 1 217 ? -3.262 13.704 3.961 1.00 91.69 217 SER A C 1
ATOM 1598 O O . SER A 1 217 ? -4.157 14.196 4.645 1.00 91.69 217 SER A O 1
ATOM 1600 N N . GLU A 1 218 ? -3.393 13.442 2.661 1.00 92.19 218 GLU A N 1
ATOM 1601 C CA . GLU A 1 218 ? -4.551 13.805 1.839 1.00 92.19 218 GLU A CA 1
ATOM 1602 C C . GLU A 1 218 ? -5.715 12.805 1.934 1.00 92.19 218 GLU A C 1
ATOM 1604 O O . GLU A 1 218 ? -6.842 13.141 1.574 1.00 92.19 218 GLU A O 1
ATOM 1609 N N . LEU A 1 219 ? -5.488 11.604 2.477 1.00 91.25 219 LEU A N 1
ATOM 1610 C CA . LEU A 1 219 ? -6.515 10.584 2.710 1.00 91.25 219 LEU A CA 1
ATOM 1611 C C . LEU A 1 219 ? -7.443 10.958 3.885 1.00 91.25 219 LEU A C 1
ATOM 1613 O O . LEU A 1 219 ? -7.452 10.322 4.939 1.00 91.25 219 LEU A O 1
ATOM 1617 N N . ALA A 1 220 ? -8.223 12.023 3.721 1.00 90.31 220 ALA A N 1
ATOM 1618 C CA . ALA A 1 220 ? -9.071 12.582 4.771 1.00 90.31 220 ALA A CA 1
ATOM 1619 C C . ALA A 1 220 ? -10.323 11.737 5.069 1.00 90.31 220 ALA A C 1
ATOM 1621 O O . ALA A 1 220 ? -10.795 11.741 6.206 1.00 90.31 220 ALA A O 1
ATOM 1622 N N . GLY A 1 221 ? -10.835 10.995 4.079 1.00 88.62 221 GLY A N 1
ATOM 1623 C CA . GLY A 1 221 ? -12.066 10.204 4.206 1.00 88.62 221 GLY A CA 1
ATOM 1624 C C . GLY A 1 221 ? -11.939 8.948 5.077 1.00 88.62 221 GLY A C 1
ATOM 1625 O O . GLY A 1 221 ? -12.954 8.380 5.475 1.00 88.62 221 GLY A O 1
ATOM 1626 N N . ILE A 1 222 ? -10.715 8.532 5.427 1.00 92.56 222 ILE A N 1
ATOM 1627 C CA . ILE A 1 222 ? -10.456 7.373 6.292 1.00 92.56 222 ILE A CA 1
ATOM 1628 C C . ILE A 1 222 ? -9.773 7.843 7.575 1.00 92.56 222 ILE A C 1
ATOM 1630 O O . ILE A 1 222 ? -8.628 8.301 7.566 1.00 92.56 222 ILE A O 1
ATOM 1634 N N . ARG A 1 223 ? -10.494 7.736 8.694 1.00 92.19 223 ARG A N 1
ATOM 1635 C CA . ARG A 1 223 ? -10.046 8.212 10.012 1.00 92.19 223 ARG A CA 1
ATOM 1636 C C . ARG A 1 223 ? -8.957 7.327 10.619 1.00 92.19 223 ARG A C 1
ATOM 1638 O O . ARG A 1 223 ? -7.914 7.833 11.030 1.00 92.19 223 ARG A O 1
ATOM 1645 N N . ASP A 1 224 ? -9.169 6.012 10.616 1.00 94.62 224 ASP A N 1
ATOM 1646 C CA . ASP A 1 224 ? -8.177 5.036 11.074 1.00 94.62 224 ASP A CA 1
ATOM 1647 C C . ASP A 1 224 ? -7.141 4.767 9.979 1.00 94.62 224 ASP A C 1
ATOM 1649 O O . ASP A 1 224 ? -7.202 3.785 9.238 1.00 94.62 224 ASP A O 1
ATOM 1653 N N . ARG A 1 225 ? -6.192 5.693 9.844 1.00 95.25 225 ARG A N 1
ATOM 1654 C CA . ARG A 1 225 ? -5.062 5.551 8.928 1.00 95.25 225 ARG A CA 1
ATOM 1655 C C . ARG A 1 225 ? -3.743 5.583 9.677 1.00 95.25 225 ARG A C 1
ATOM 1657 O O . ARG A 1 225 ? -3.514 6.437 10.535 1.00 95.25 225 ARG A O 1
ATOM 1664 N N . GLN A 1 226 ? -2.849 4.669 9.325 1.00 96.19 226 GLN A N 1
ATOM 1665 C CA . GLN A 1 226 ? -1.526 4.554 9.923 1.00 96.19 226 GLN A CA 1
ATOM 1666 C C . GLN A 1 226 ? -0.442 4.540 8.844 1.00 96.19 226 GLN A C 1
ATOM 1668 O O . GLN A 1 226 ? -0.578 3.857 7.831 1.00 96.19 226 GLN A O 1
ATOM 1673 N N . LEU A 1 227 ? 0.638 5.285 9.067 1.00 96.12 227 LEU A N 1
ATOM 1674 C CA . LEU A 1 227 ? 1.851 5.254 8.254 1.00 96.12 227 LEU A CA 1
ATOM 1675 C C . LEU A 1 227 ? 2.997 4.713 9.106 1.00 96.12 227 LEU A C 1
ATOM 1677 O O . LEU A 1 227 ? 3.360 5.311 10.112 1.00 96.12 227 LEU A O 1
ATOM 1681 N N . LEU A 1 228 ? 3.585 3.599 8.696 1.00 95.12 228 LEU A N 1
ATOM 1682 C CA . LEU A 1 228 ? 4.786 3.035 9.292 1.00 95.12 228 LEU A CA 1
ATOM 1683 C C . LEU A 1 228 ? 5.970 3.305 8.357 1.00 95.12 228 LEU A C 1
ATOM 1685 O O . LEU A 1 228 ? 6.146 2.650 7.328 1.00 95.12 228 LEU A O 1
ATOM 1689 N N . ALA A 1 229 ? 6.762 4.309 8.718 1.00 94.00 229 ALA A N 1
ATOM 1690 C CA . ALA A 1 229 ? 7.997 4.656 8.037 1.00 94.00 229 ALA A CA 1
ATOM 1691 C C . ALA A 1 229 ? 9.131 3.758 8.543 1.00 94.00 229 ALA A C 1
ATOM 1693 O O . ALA A 1 229 ? 9.353 3.645 9.748 1.00 94.00 229 ALA A O 1
ATOM 1694 N N . ILE A 1 230 ? 9.844 3.117 7.625 1.00 90.94 230 ILE A N 1
ATOM 1695 C CA . ILE A 1 230 ? 10.895 2.159 7.957 1.00 90.94 230 ILE A CA 1
ATOM 1696 C C . ILE A 1 230 ? 12.252 2.781 7.650 1.00 90.94 230 ILE A C 1
ATOM 1698 O O . ILE A 1 230 ? 12.562 3.113 6.507 1.00 90.94 230 ILE A O 1
ATOM 1702 N N . GLU A 1 231 ? 13.061 2.967 8.679 1.00 89.50 231 GLU A N 1
ATOM 1703 C CA . GLU A 1 231 ? 14.439 3.415 8.561 1.00 89.50 231 GLU A CA 1
ATOM 1704 C C . GLU A 1 231 ? 15.338 2.176 8.558 1.00 89.50 231 GLU A C 1
ATOM 1706 O O . GLU A 1 231 ? 15.496 1.511 9.583 1.00 89.50 231 GLU A O 1
ATOM 1711 N N . GLY A 1 232 ? 15.884 1.839 7.386 1.00 81.94 232 GLY A N 1
ATOM 1712 C CA . GLY A 1 232 ? 16.816 0.722 7.237 1.00 81.94 232 GLY A CA 1
ATOM 1713 C C . GLY A 1 232 ? 18.081 0.902 8.084 1.00 81.94 232 GLY A C 1
ATOM 1714 O O . GLY A 1 232 ? 18.379 2.017 8.527 1.00 81.94 232 GLY A O 1
ATOM 1715 N N . PRO A 1 233 ? 18.840 -0.179 8.332 1.00 77.38 233 PRO A N 1
ATOM 1716 C CA . PRO A 1 233 ? 20.106 -0.074 9.043 1.00 77.38 233 PRO A CA 1
ATOM 1717 C C . PRO A 1 233 ? 21.038 0.913 8.318 1.00 77.38 233 PRO A C 1
ATOM 1719 O O . PRO A 1 233 ? 21.046 0.957 7.083 1.00 77.38 233 PRO A O 1
ATOM 1722 N N . PRO A 1 234 ? 21.835 1.711 9.053 1.00 67.12 234 PRO A N 1
ATOM 1723 C CA . PRO A 1 234 ? 22.799 2.602 8.427 1.00 67.12 234 PRO A CA 1
ATOM 1724 C C . PRO A 1 234 ? 23.736 1.768 7.551 1.00 67.12 234 PRO A C 1
ATOM 1726 O O . PRO A 1 234 ? 24.387 0.840 8.035 1.00 67.12 234 PRO A O 1
ATOM 1729 N N . LEU A 1 235 ? 23.783 2.082 6.252 1.00 61.12 235 LEU A N 1
ATOM 1730 C CA . LEU A 1 235 ? 24.688 1.422 5.315 1.00 61.12 235 LEU A CA 1
ATOM 1731 C C . LEU A 1 235 ? 26.111 1.487 5.894 1.00 61.12 235 LEU A C 1
ATOM 1733 O O . LEU A 1 235 ? 26.572 2.584 6.231 1.00 61.12 235 LEU A O 1
ATOM 1737 N N . PRO A 1 236 ? 26.823 0.353 6.031 1.00 55.16 236 PRO A N 1
ATOM 1738 C CA . PRO A 1 236 ? 28.181 0.370 6.552 1.00 55.16 236 PRO A CA 1
ATOM 1739 C C . PRO A 1 236 ? 29.036 1.299 5.683 1.00 55.16 236 PRO A C 1
ATOM 1741 O O . PRO A 1 236 ? 28.940 1.263 4.456 1.00 55.16 236 PRO A O 1
ATOM 1744 N N . ALA A 1 237 ? 29.881 2.129 6.305 1.00 50.69 237 ALA A N 1
ATOM 1745 C CA . ALA A 1 237 ? 30.649 3.189 5.635 1.00 50.69 237 ALA A CA 1
ATOM 1746 C C . ALA A 1 237 ? 31.444 2.712 4.394 1.00 50.69 237 ALA A C 1
ATOM 1748 O O . ALA A 1 237 ? 31.655 3.475 3.453 1.00 50.69 237 ALA A O 1
ATOM 1749 N N . ALA A 1 238 ? 31.814 1.427 4.342 1.00 45.28 238 ALA A N 1
ATOM 1750 C CA . ALA A 1 238 ? 32.456 0.797 3.188 1.00 45.28 238 ALA A CA 1
ATOM 1751 C C . ALA A 1 238 ? 31.562 0.729 1.927 1.00 45.28 238 ALA A C 1
ATOM 1753 O O . ALA A 1 238 ? 32.066 0.848 0.812 1.00 45.28 238 ALA A O 1
ATOM 1754 N N . ALA A 1 239 ? 30.241 0.581 2.078 1.00 45.69 239 ALA A N 1
ATOM 1755 C CA . ALA A 1 239 ? 29.279 0.599 0.972 1.00 45.69 239 ALA A CA 1
ATOM 1756 C C . ALA A 1 239 ? 28.933 2.033 0.527 1.00 45.69 239 ALA A C 1
ATOM 1758 O O . ALA A 1 239 ? 28.758 2.283 -0.668 1.00 45.69 239 ALA A O 1
ATOM 1759 N N . ALA A 1 240 ? 28.916 2.989 1.464 1.00 42.28 240 ALA A N 1
ATOM 1760 C CA . ALA A 1 240 ? 28.747 4.412 1.160 1.00 42.28 240 ALA A CA 1
ATOM 1761 C C . ALA A 1 240 ? 29.892 4.946 0.277 1.00 42.28 240 ALA A C 1
ATOM 1763 O O . ALA A 1 240 ? 29.641 5.692 -0.670 1.00 42.28 240 ALA A O 1
ATOM 1764 N N . GLY A 1 241 ? 31.128 4.484 0.509 1.00 39.91 241 GLY A N 1
ATOM 1765 C CA . GLY A 1 241 ? 32.282 4.801 -0.339 1.00 39.91 241 GLY A CA 1
ATOM 1766 C C . GLY A 1 241 ? 32.158 4.283 -1.780 1.00 39.91 241 GLY A C 1
ATOM 1767 O O . GLY A 1 241 ? 32.560 4.974 -2.713 1.00 39.91 241 GLY A O 1
ATOM 1768 N N . ALA A 1 242 ? 31.538 3.117 -1.994 1.00 46.06 242 ALA A N 1
ATOM 1769 C CA . ALA A 1 242 ? 31.325 2.560 -3.334 1.00 46.06 242 ALA A CA 1
ATOM 1770 C C . ALA A 1 242 ? 30.221 3.300 -4.118 1.00 46.06 242 ALA A C 1
ATOM 1772 O O . ALA A 1 242 ? 30.361 3.524 -5.322 1.00 46.06 242 ALA A O 1
ATOM 1773 N N . GLN A 1 243 ? 29.148 3.738 -3.444 1.00 48.66 243 GLN A N 1
ATOM 1774 C CA . GLN A 1 243 ? 28.116 4.583 -4.062 1.00 48.66 243 GLN A CA 1
ATOM 1775 C C . GLN A 1 243 ? 28.606 6.016 -4.321 1.00 48.66 243 GLN A C 1
ATOM 1777 O O . GLN A 1 243 ? 28.305 6.570 -5.379 1.00 48.66 243 GLN A O 1
ATOM 1782 N N . GLN A 1 244 ? 29.415 6.595 -3.425 1.00 49.81 244 GLN A N 1
ATOM 1783 C CA . GLN A 1 244 ? 30.076 7.880 -3.674 1.00 49.81 244 GLN A CA 1
ATOM 1784 C C . GLN A 1 244 ? 31.118 7.793 -4.792 1.00 49.81 244 GLN A C 1
ATOM 1786 O O . GLN A 1 244 ? 31.197 8.726 -5.580 1.00 49.81 244 GLN A O 1
ATOM 1791 N N . GLN A 1 245 ? 31.860 6.690 -4.945 1.00 47.31 245 GLN A N 1
ATOM 1792 C CA . GLN A 1 245 ? 32.769 6.513 -6.087 1.00 47.31 245 GLN A CA 1
ATOM 1793 C C . GLN A 1 245 ? 32.022 6.375 -7.421 1.00 47.31 245 GLN A C 1
ATOM 1795 O O . GLN A 1 245 ? 32.470 6.936 -8.420 1.00 47.31 245 GLN A O 1
ATOM 1800 N N . GLN A 1 246 ? 30.862 5.709 -7.456 1.00 51.19 246 GLN A N 1
ATOM 1801 C CA . GLN A 1 246 ? 30.023 5.683 -8.664 1.00 51.19 246 GLN A CA 1
ATOM 1802 C C . GLN A 1 246 ? 29.386 7.045 -8.981 1.00 51.19 246 GLN A C 1
ATOM 1804 O O . GLN A 1 246 ? 29.279 7.398 -10.155 1.00 51.19 246 GLN A O 1
ATOM 1809 N N . GLN A 1 247 ? 29.004 7.839 -7.973 1.00 51.56 247 GLN A N 1
ATOM 1810 C CA . GLN A 1 247 ? 28.513 9.207 -8.193 1.00 51.56 247 GLN A CA 1
ATOM 1811 C C . GLN A 1 247 ? 29.636 10.193 -8.550 1.00 51.56 247 GLN A C 1
ATOM 1813 O O . GLN A 1 247 ? 29.441 11.025 -9.432 1.00 51.56 247 GLN A O 1
ATOM 1818 N N . GLN A 1 248 ? 30.833 10.064 -7.972 1.00 50.69 248 GLN A N 1
ATOM 1819 C CA . GLN A 1 248 ? 32.003 10.874 -8.333 1.00 50.69 248 GLN A CA 1
ATOM 1820 C C . GLN A 1 248 ? 32.530 10.541 -9.733 1.00 50.69 248 GLN A C 1
ATOM 1822 O O . GLN A 1 248 ? 32.956 11.450 -10.439 1.00 50.69 248 GLN A O 1
ATOM 1827 N N . GLN A 1 249 ? 32.422 9.290 -10.197 1.00 51.50 249 GLN A N 1
ATOM 1828 C CA . GLN A 1 249 ? 32.715 8.955 -11.598 1.00 51.50 249 GLN A CA 1
ATOM 1829 C C . GLN A 1 249 ? 31.691 9.540 -12.585 1.00 51.50 249 GLN A C 1
ATOM 1831 O O . GLN A 1 249 ? 32.038 9.758 -13.741 1.00 51.50 249 GLN A O 1
ATOM 1836 N N . GLN A 1 250 ? 30.462 9.850 -12.151 1.00 52.41 250 GLN A N 1
ATOM 1837 C CA . GLN A 1 250 ? 29.493 10.593 -12.971 1.00 52.41 250 GLN A CA 1
ATOM 1838 C C . GLN A 1 250 ? 29.634 12.120 -12.841 1.00 52.41 250 GLN A C 1
ATOM 1840 O O . GLN A 1 250 ? 29.270 12.834 -13.770 1.00 52.41 250 GLN A O 1
ATOM 1845 N N . GLN A 1 251 ? 30.194 12.635 -11.739 1.00 47.81 251 GLN A N 1
ATOM 1846 C CA . GLN A 1 251 ? 30.430 14.073 -11.532 1.00 47.81 251 GLN A CA 1
ATOM 1847 C C . GLN A 1 251 ? 31.796 14.578 -12.019 1.00 47.81 251 GLN A C 1
ATOM 1849 O O . GLN A 1 251 ? 31.939 15.772 -12.256 1.00 47.81 251 GLN A O 1
ATOM 1854 N N . GLN A 1 252 ? 32.778 13.710 -12.281 1.00 45.44 252 GLN A N 1
ATOM 1855 C CA . GLN A 1 252 ? 34.070 14.111 -12.870 1.00 45.44 252 GLN A CA 1
ATOM 1856 C C . GLN A 1 252 ? 34.007 14.528 -14.357 1.00 45.44 252 GLN A C 1
ATOM 1858 O O . GLN A 1 252 ? 35.047 14.736 -14.976 1.00 45.44 252 GLN A O 1
ATOM 1863 N N . GLN A 1 253 ? 32.813 14.704 -14.934 1.00 47.50 253 GLN A N 1
ATOM 1864 C CA . GLN A 1 253 ? 32.624 15.306 -16.262 1.00 47.50 253 GLN A CA 1
ATOM 1865 C C . GLN A 1 253 ? 32.026 16.721 -16.247 1.00 47.50 253 GLN A C 1
ATOM 1867 O O . GLN A 1 253 ? 31.822 17.284 -17.320 1.00 47.50 253 GLN A O 1
ATOM 1872 N N . GLN A 1 254 ? 31.779 17.328 -15.080 1.00 45.31 254 GLN A N 1
ATOM 1873 C CA . GLN A 1 254 ? 31.362 18.732 -14.994 1.00 45.31 254 GLN A CA 1
ATOM 1874 C C . GLN A 1 254 ? 32.095 19.454 -13.859 1.00 45.31 254 GLN A C 1
ATOM 1876 O O . GLN A 1 254 ? 31.737 19.336 -12.695 1.00 45.31 254 GLN A O 1
ATOM 1881 N N . ASP A 1 255 ? 33.151 20.149 -14.274 1.00 37.44 255 ASP A N 1
ATOM 1882 C CA . ASP A 1 255 ? 33.818 21.324 -13.713 1.00 37.44 255 ASP A CA 1
ATOM 1883 C C . ASP A 1 255 ? 33.907 21.568 -12.197 1.00 37.44 255 ASP A C 1
ATOM 1885 O O . ASP A 1 255 ? 32.953 21.610 -11.423 1.00 37.44 255 ASP A O 1
ATOM 1889 N N . ALA A 1 256 ? 35.149 21.873 -11.824 1.00 43.69 256 ALA A N 1
ATOM 1890 C CA . ALA A 1 256 ? 35.615 22.293 -10.521 1.00 43.69 256 ALA A CA 1
ATOM 1891 C C . ALA A 1 256 ? 34.931 23.572 -10.012 1.00 43.69 256 ALA A C 1
ATOM 1893 O O . ALA A 1 256 ? 3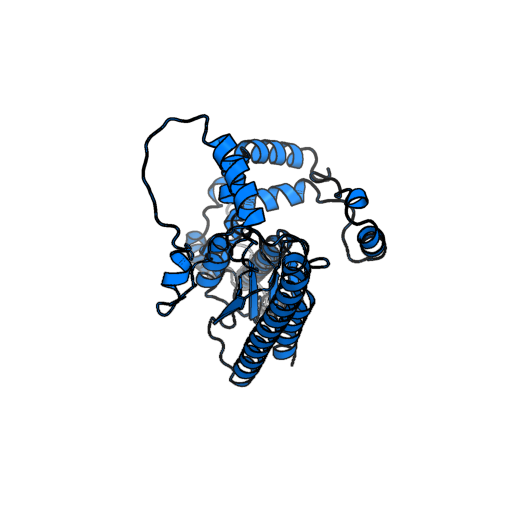5.050 24.643 -10.600 1.00 43.69 256 ALA A O 1
ATOM 1894 N N . SER A 1 257 ? 34.325 23.490 -8.831 1.00 39.53 257 SER A N 1
ATOM 1895 C CA . SER A 1 257 ? 34.327 24.589 -7.862 1.00 39.53 257 SER A CA 1
ATOM 1896 C C . SER A 1 257 ? 34.064 24.044 -6.459 1.00 39.53 257 SER A C 1
ATOM 1898 O O . SER A 1 257 ? 33.119 23.304 -6.199 1.00 39.53 257 SER A O 1
ATOM 1900 N N . SER A 1 258 ? 34.997 24.352 -5.567 1.00 41.34 258 SER A N 1
ATOM 1901 C CA . SER A 1 258 ? 35.127 23.802 -4.226 1.00 41.34 258 SER A CA 1
ATOM 1902 C C . SER A 1 258 ? 34.132 24.435 -3.252 1.00 41.34 258 SER A C 1
ATOM 1904 O O . SER A 1 258 ? 34.146 25.649 -3.066 1.00 41.34 258 SER A O 1
ATOM 1906 N N . SER A 1 259 ? 33.363 23.620 -2.530 1.00 34.34 259 SER A N 1
ATOM 1907 C CA . SER A 1 259 ? 32.845 24.006 -1.214 1.00 34.34 259 SER A CA 1
ATOM 1908 C C . SER A 1 259 ? 32.896 22.809 -0.270 1.00 34.34 259 SER A C 1
ATOM 1910 O O . SER A 1 259 ? 32.254 21.788 -0.517 1.00 34.34 259 SER A O 1
ATOM 1912 N N . SER A 1 260 ? 33.674 22.933 0.803 1.00 40.94 260 SER A N 1
ATOM 1913 C CA . SER A 1 260 ? 33.699 21.986 1.914 1.00 40.94 260 SER A CA 1
ATOM 1914 C C . SER A 1 260 ? 32.364 22.055 2.660 1.00 40.94 260 SER A C 1
ATOM 1916 O O . SER A 1 260 ? 32.062 23.079 3.273 1.00 40.94 260 SER A O 1
ATOM 1918 N N . GLY A 1 261 ? 31.562 20.995 2.588 1.00 31.73 261 GLY A N 1
ATOM 1919 C CA . GLY A 1 261 ? 30.357 20.830 3.399 1.00 31.73 261 GLY A CA 1
ATOM 1920 C C . GLY A 1 261 ? 30.557 19.738 4.446 1.00 31.73 261 GLY A C 1
ATOM 1921 O O . GLY A 1 261 ? 30.986 18.636 4.106 1.00 31.73 261 GLY A O 1
ATOM 1922 N N . ASP A 1 262 ? 30.254 20.070 5.700 1.00 32.22 262 ASP A N 1
ATOM 1923 C CA . ASP A 1 262 ? 30.201 19.167 6.854 1.00 32.22 262 ASP A CA 1
ATOM 1924 C C . ASP A 1 262 ? 29.358 17.904 6.587 1.00 32.22 262 ASP A C 1
ATOM 1926 O O . ASP A 1 262 ? 28.277 18.003 5.995 1.00 32.22 262 ASP A O 1
ATOM 1930 N N . PRO A 1 263 ? 29.756 16.720 7.093 1.00 36.03 263 PRO A N 1
ATOM 1931 C CA . PRO A 1 263 ? 28.956 15.508 7.003 1.00 36.03 263 PRO A CA 1
ATOM 1932 C C . PRO A 1 263 ? 27.900 15.481 8.120 1.00 36.03 263 PRO A C 1
ATOM 1934 O O . PRO A 1 263 ? 27.943 14.642 9.016 1.00 36.03 263 PRO A O 1
ATOM 1937 N N . GLN A 1 264 ? 26.920 16.388 8.087 1.00 38.38 264 GLN A N 1
ATOM 1938 C CA . GLN A 1 264 ? 25.711 16.212 8.895 1.00 38.38 264 GLN A CA 1
ATOM 1939 C C . GLN A 1 264 ? 24.730 15.289 8.166 1.00 38.38 264 GLN A C 1
ATOM 1941 O O . GLN A 1 264 ? 24.250 15.590 7.075 1.00 38.38 264 GLN A O 1
ATOM 1946 N N . GLN A 1 265 ? 24.419 14.153 8.797 1.00 45.06 265 GLN A N 1
ATOM 1947 C CA . GLN A 1 265 ? 23.384 13.212 8.371 1.00 45.06 265 GLN A CA 1
ATOM 1948 C C . GLN A 1 265 ? 22.056 13.949 8.125 1.00 45.06 265 GLN A C 1
ATOM 1950 O O . GLN A 1 265 ? 21.384 14.425 9.045 1.00 45.06 265 GLN A O 1
ATOM 1955 N N . HIS A 1 266 ? 21.680 14.058 6.852 1.00 41.41 266 HIS A N 1
ATOM 1956 C CA . HIS A 1 266 ? 20.448 14.702 6.425 1.00 41.41 266 HIS A CA 1
ATOM 1957 C C . HIS A 1 266 ? 19.246 13.782 6.659 1.00 41.41 266 HIS A C 1
ATOM 1959 O O . HIS A 1 266 ? 18.829 13.034 5.777 1.00 41.41 266 HIS A O 1
ATOM 1965 N N . VAL A 1 267 ? 18.625 13.893 7.834 1.00 50.88 267 VAL A N 1
ATOM 1966 C CA . VAL A 1 267 ? 17.215 13.509 7.985 1.00 50.88 267 VAL A CA 1
ATOM 1967 C C . VAL A 1 267 ? 16.388 14.400 7.052 1.00 50.88 267 VAL A C 1
ATOM 1969 O O . VAL A 1 267 ? 16.523 15.627 7.078 1.00 50.88 267 VAL A O 1
ATOM 1972 N N . HIS A 1 268 ? 15.544 13.793 6.213 1.00 49.69 268 HIS A N 1
ATOM 1973 C CA . HIS A 1 268 ? 14.789 14.501 5.178 1.00 49.69 268 HIS A CA 1
ATOM 1974 C C . HIS A 1 268 ? 13.957 15.662 5.778 1.00 49.69 268 HIS A C 1
ATOM 1976 O O . HIS A 1 268 ? 13.163 15.440 6.699 1.00 49.69 268 HIS A O 1
ATOM 1982 N N . PRO A 1 269 ? 14.062 16.903 5.260 1.00 57.41 269 PRO A N 1
ATOM 1983 C CA . PRO A 1 269 ? 13.468 18.092 5.884 1.00 57.41 269 PRO A CA 1
ATOM 1984 C C . PRO A 1 269 ? 11.936 18.044 5.999 1.00 57.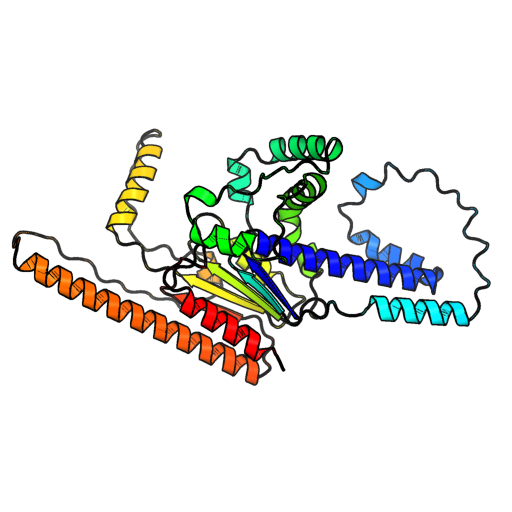41 269 PRO A C 1
ATOM 1986 O O . PRO A 1 269 ? 11.366 18.716 6.857 1.00 57.41 269 PRO A O 1
ATOM 1989 N N . LYS A 1 270 ? 11.247 17.225 5.187 1.00 52.31 270 LYS A N 1
ATOM 1990 C CA . LYS A 1 270 ? 9.787 17.040 5.299 1.00 52.31 270 LYS A CA 1
ATOM 1991 C C . LYS A 1 270 ? 9.366 16.151 6.478 1.00 52.31 270 LYS A C 1
ATOM 1993 O O . LYS A 1 270 ? 8.286 16.372 7.009 1.00 52.31 270 LYS A O 1
ATOM 1998 N N . LEU A 1 271 ? 10.209 15.216 6.933 1.00 54.91 271 LEU A N 1
ATOM 1999 C CA . LEU A 1 271 ? 9.920 14.412 8.132 1.00 54.91 271 LEU A CA 1
ATOM 2000 C C . LEU A 1 271 ? 10.085 15.246 9.409 1.00 54.91 271 LEU A C 1
ATOM 2002 O O . LEU A 1 271 ? 9.278 15.136 10.326 1.00 54.91 271 LEU A O 1
ATOM 2006 N N . ARG A 1 272 ? 11.047 16.180 9.426 1.00 58.88 272 ARG A N 1
ATOM 2007 C CA . ARG A 1 272 ? 11.207 17.149 10.526 1.00 58.88 272 ARG A CA 1
ATOM 2008 C C . ARG A 1 272 ? 10.013 18.096 10.687 1.00 58.88 272 ARG A C 1
ATOM 2010 O O . ARG A 1 272 ? 9.727 18.513 11.802 1.00 58.88 272 ARG A O 1
ATOM 2017 N N . LYS A 1 273 ? 9.282 18.410 9.609 1.00 61.75 273 LYS A N 1
ATOM 2018 C CA . LYS A 1 273 ? 8.044 19.211 9.701 1.00 61.75 273 LYS A CA 1
ATOM 2019 C C . LYS A 1 273 ? 6.899 18.474 10.404 1.00 61.75 273 LYS A C 1
ATOM 2021 O O . LYS A 1 273 ? 6.004 19.134 10.914 1.00 61.75 273 LYS A O 1
ATOM 2026 N N . LEU A 1 274 ? 6.936 17.140 10.445 1.00 51.72 274 LEU A N 1
ATOM 2027 C CA . LEU A 1 274 ? 5.929 16.315 11.117 1.00 51.72 274 LEU A CA 1
ATOM 2028 C C . LEU A 1 274 ? 6.288 16.014 12.586 1.00 51.72 274 LEU A C 1
ATOM 2030 O O . LEU A 1 274 ? 5.412 15.600 13.335 1.00 51.72 274 LEU A O 1
ATOM 2034 N N . HIS A 1 275 ? 7.536 16.247 13.016 1.00 44.16 275 HIS A N 1
ATOM 2035 C CA . HIS A 1 275 ? 7.982 16.055 14.402 1.00 44.16 275 HIS A CA 1
ATOM 2036 C C . HIS A 1 275 ? 9.148 17.006 14.773 1.00 44.16 275 HIS A C 1
ATOM 2038 O O . HIS A 1 275 ? 10.279 16.772 14.342 1.00 44.16 275 HIS A O 1
ATOM 2044 N N . PRO A 1 276 ? 8.931 18.044 15.608 1.00 45.81 276 PRO A N 1
ATOM 2045 C CA . PRO A 1 276 ? 9.962 19.034 15.955 1.00 45.81 276 PRO A CA 1
ATOM 2046 C C . PRO A 1 276 ? 10.992 18.600 17.026 1.00 45.81 276 PRO A C 1
ATOM 2048 O O . PRO A 1 276 ? 11.859 19.397 17.371 1.00 45.81 276 PRO A O 1
ATOM 2051 N N . TYR A 1 277 ? 10.960 17.362 17.536 1.00 38.56 277 TYR A N 1
ATOM 2052 C CA . TYR A 1 277 ? 11.804 16.915 18.664 1.00 38.56 277 TYR A CA 1
ATOM 2053 C C . TYR A 1 277 ? 12.742 15.746 18.314 1.00 38.56 277 TYR A C 1
ATOM 2055 O O . TYR A 1 277 ? 12.575 14.644 18.828 1.00 38.56 277 TYR A O 1
ATOM 2063 N N . PHE A 1 278 ? 13.742 15.960 17.453 1.00 38.75 278 PHE A N 1
ATOM 2064 C CA . PHE A 1 278 ? 14.764 14.937 17.177 1.00 38.75 278 PHE A CA 1
ATOM 2065 C C . PHE A 1 278 ? 16.185 15.494 17.357 1.00 38.75 278 PHE A C 1
ATOM 2067 O O . PHE A 1 278 ? 16.632 16.337 16.579 1.00 38.75 278 PHE A O 1
ATOM 2074 N N . HIS A 1 279 ? 16.900 14.993 18.370 1.00 33.19 279 HIS A N 1
ATOM 2075 C CA . HIS A 1 279 ? 18.341 15.178 18.564 1.00 33.19 279 HIS A CA 1
ATOM 2076 C C . HIS A 1 279 ? 19.033 13.816 18.476 1.00 33.19 279 HIS A C 1
ATOM 2078 O O . HIS A 1 279 ? 18.641 12.874 19.159 1.00 33.19 279 HIS A O 1
ATOM 2084 N N . GLN A 1 280 ? 20.050 13.713 17.622 1.00 34.31 280 GLN A N 1
ATOM 2085 C CA . GLN A 1 280 ? 20.836 12.500 17.413 1.00 34.31 280 GLN A CA 1
ATOM 2086 C C . GLN A 1 280 ? 22.313 12.881 17.554 1.00 34.31 280 GLN A C 1
ATOM 2088 O O . GLN A 1 280 ? 22.807 13.719 16.803 1.00 34.31 280 GLN A O 1
ATOM 2093 N N . HIS A 1 281 ? 22.993 12.309 18.548 1.00 29.67 281 HIS A N 1
ATOM 2094 C CA . HIS A 1 281 ? 24.439 12.423 18.740 1.00 29.67 281 HIS A CA 1
ATOM 2095 C C . HIS A 1 281 ? 25.092 11.121 18.262 1.00 29.67 281 HIS A C 1
ATOM 2097 O O . HIS A 1 281 ? 24.717 10.049 18.732 1.00 29.67 281 HIS A O 1
ATOM 2103 N N . LEU A 1 282 ? 26.059 11.210 17.344 1.00 32.38 282 LEU A N 1
ATOM 2104 C CA . LEU A 1 282 ? 26.964 10.111 16.994 1.00 32.38 282 LEU A CA 1
ATOM 2105 C C . LEU A 1 282 ? 28.407 10.504 17.361 1.00 32.38 282 LEU A C 1
ATOM 2107 O O . LEU A 1 282 ? 28.767 11.663 17.151 1.00 32.38 282 LEU A O 1
ATOM 2111 N N . PRO A 1 283 ? 29.228 9.577 17.889 1.00 36.16 283 PRO A N 1
ATOM 2112 C CA . PRO A 1 283 ? 30.644 9.817 18.154 1.00 36.16 283 PRO A CA 1
ATOM 2113 C C . PRO A 1 283 ? 31.536 9.512 16.934 1.00 36.16 283 PRO A C 1
ATOM 2115 O O . PRO A 1 283 ? 31.233 8.620 16.138 1.00 36.16 283 PRO A O 1
ATOM 2118 N N . ASP A 1 284 ? 32.657 10.232 16.831 1.00 33.09 284 ASP A N 1
ATOM 2119 C CA . ASP A 1 284 ? 33.653 10.106 15.758 1.00 33.09 284 ASP A CA 1
ATOM 2120 C C . ASP A 1 284 ? 34.550 8.854 15.887 1.00 33.09 284 ASP A C 1
ATOM 2122 O O . ASP A 1 284 ? 34.880 8.432 17.002 1.00 33.09 284 ASP A O 1
ATOM 2126 N N . PRO A 1 285 ? 35.005 8.263 14.761 1.00 38.97 285 PRO A N 1
ATOM 2127 C CA . PRO A 1 285 ? 35.897 7.106 14.768 1.00 38.97 285 PRO A CA 1
ATOM 2128 C C . PRO A 1 285 ? 37.386 7.492 14.938 1.00 38.97 285 PRO A C 1
ATOM 2130 O O . PRO A 1 285 ? 37.830 8.500 14.386 1.00 38.97 285 PRO A O 1
ATOM 2133 N N . PRO A 1 286 ? 38.203 6.665 15.624 1.00 41.00 286 PRO A N 1
ATOM 2134 C CA . PRO A 1 286 ? 39.645 6.881 15.739 1.00 41.00 286 PRO A CA 1
ATOM 2135 C C . PRO A 1 286 ? 40.453 6.293 14.564 1.00 41.00 286 PRO A C 1
ATOM 2137 O O . PRO A 1 286 ? 40.079 5.295 13.944 1.00 41.00 286 PRO A O 1
ATOM 2140 N N . SER A 1 287 ? 41.606 6.913 14.297 1.00 42.44 287 SER A N 1
ATOM 2141 C CA . SER A 1 287 ? 42.535 6.627 13.190 1.00 42.44 287 SER A CA 1
ATOM 2142 C C . SER A 1 287 ? 43.398 5.363 13.403 1.00 42.44 287 SER A C 1
ATOM 2144 O O . SER A 1 287 ? 43.759 5.066 14.544 1.00 42.44 287 SER A O 1
ATOM 2146 N N . PRO A 1 288 ? 43.818 4.636 12.341 1.00 53.72 288 PRO A N 1
ATOM 2147 C CA . PRO A 1 288 ? 44.479 3.338 12.493 1.00 53.72 288 PRO A CA 1
ATOM 2148 C C . PRO A 1 288 ? 45.995 3.379 12.240 1.00 53.72 288 PRO A C 1
ATOM 2150 O O . PRO A 1 288 ? 46.400 3.788 11.159 1.00 53.72 288 PRO A O 1
ATOM 2153 N N . GLN A 1 289 ? 46.822 2.818 13.140 1.00 46.47 289 GLN A N 1
ATOM 2154 C CA . GLN A 1 289 ? 48.102 2.183 12.766 1.00 46.47 289 GLN A CA 1
ATOM 2155 C C . GLN A 1 289 ? 48.490 0.989 13.680 1.00 46.47 289 GLN A C 1
ATOM 2157 O O . GLN A 1 289 ? 48.679 1.125 14.883 1.00 46.47 289 GLN A O 1
ATOM 2162 N N . GLN A 1 290 ? 48.633 -0.174 13.023 1.00 48.94 290 GLN A N 1
ATOM 2163 C CA . GLN A 1 290 ? 49.492 -1.348 13.292 1.00 48.94 290 GLN A CA 1
ATOM 2164 C C . GLN A 1 290 ? 49.315 -2.224 14.563 1.00 48.94 290 GLN A C 1
ATOM 2166 O O . GLN A 1 290 ? 50.113 -2.142 15.492 1.00 48.94 290 GLN A O 1
ATOM 2171 N N . ARG A 1 291 ? 48.411 -3.228 14.504 1.00 48.25 291 ARG A N 1
ATOM 2172 C CA . ARG A 1 291 ? 48.583 -4.586 15.098 1.00 48.25 291 ARG A CA 1
ATOM 2173 C C . ARG A 1 291 ? 47.850 -5.661 14.267 1.00 48.25 291 ARG A C 1
ATOM 2175 O O . ARG A 1 291 ? 46.690 -5.954 14.500 1.00 48.25 291 ARG A O 1
ATOM 2182 N N . SER A 1 292 ? 48.490 -6.299 13.292 1.00 57.03 292 SER A N 1
ATOM 2183 C CA . SER A 1 292 ? 47.771 -6.978 12.193 1.00 57.03 292 SER A CA 1
ATOM 2184 C C . SER A 1 292 ? 47.338 -8.451 12.365 1.00 57.03 292 SER A C 1
ATOM 2186 O O . SER A 1 292 ? 46.903 -9.032 11.380 1.00 57.03 292 SER A O 1
ATOM 2188 N N . GLN A 1 293 ? 47.349 -9.080 13.549 1.00 56.00 293 GLN A N 1
ATOM 2189 C CA . GLN A 1 293 ? 46.749 -10.435 13.691 1.00 56.00 293 GLN A CA 1
ATOM 2190 C C . GLN A 1 293 ? 45.877 -10.625 14.939 1.00 56.00 293 GLN A C 1
ATOM 2192 O O . GLN A 1 293 ? 44.753 -11.107 14.828 1.00 56.00 293 GLN A O 1
ATOM 2197 N N . GLN A 1 294 ? 46.306 -10.154 16.114 1.00 61.72 294 GLN A N 1
ATOM 2198 C CA . GLN A 1 294 ? 45.468 -10.218 17.324 1.00 61.72 294 GLN A CA 1
ATOM 2199 C C . GLN A 1 294 ? 44.277 -9.240 17.263 1.00 61.72 294 GLN A C 1
ATOM 2201 O O . GLN A 1 294 ? 43.203 -9.511 17.796 1.00 61.72 294 GLN A O 1
ATOM 2206 N N . GLN A 1 295 ? 44.441 -8.130 16.536 1.00 67.94 295 GLN A N 1
ATOM 2207 C CA . GLN A 1 295 ? 43.398 -7.123 16.333 1.00 67.94 295 GLN A CA 1
ATOM 2208 C C . GLN A 1 295 ? 42.290 -7.619 15.391 1.00 67.94 295 GLN A C 1
ATOM 2210 O O . GLN A 1 295 ? 41.160 -7.162 15.508 1.00 67.94 295 GLN A O 1
ATOM 2215 N N . GLN A 1 296 ? 42.574 -8.590 14.513 1.00 73.94 296 GLN A N 1
ATOM 2216 C CA . GLN A 1 296 ? 41.589 -9.126 13.568 1.00 73.94 296 GLN A CA 1
ATOM 2217 C C . GLN A 1 296 ? 40.576 -10.056 14.260 1.00 73.94 296 GLN A C 1
ATOM 2219 O O . GLN A 1 296 ? 39.378 -9.958 13.999 1.00 73.94 296 GLN A O 1
ATOM 2224 N N . GLN A 1 297 ? 41.026 -10.890 15.209 1.00 77.94 297 GLN A N 1
ATOM 2225 C CA . GLN A 1 297 ? 40.122 -11.687 16.054 1.00 77.94 297 GLN A CA 1
ATOM 2226 C C . GLN A 1 297 ? 39.298 -10.808 17.003 1.00 77.94 297 GLN A C 1
ATOM 2228 O O . GLN A 1 297 ? 38.090 -11.009 17.122 1.00 77.94 297 GLN A O 1
ATOM 2233 N N . GLN A 1 298 ? 39.913 -9.794 17.624 1.00 82.56 298 GLN A N 1
ATOM 2234 C CA . GLN A 1 298 ? 39.175 -8.839 18.460 1.00 82.56 298 GLN A CA 1
ATOM 2235 C C . GLN A 1 298 ? 38.147 -8.032 17.652 1.00 82.56 298 GLN A C 1
ATOM 2237 O O . GLN A 1 298 ? 37.036 -7.820 18.135 1.00 82.56 298 GLN A O 1
ATOM 2242 N N . GLN A 1 299 ? 38.466 -7.645 16.410 1.00 83.69 299 GLN A N 1
ATOM 2243 C CA . GLN A 1 299 ? 37.507 -6.986 15.518 1.00 83.69 299 GLN A CA 1
ATOM 2244 C C . GLN A 1 299 ? 36.332 -7.891 15.152 1.00 83.69 299 GLN A C 1
ATOM 2246 O O . GLN A 1 299 ? 35.196 -7.427 15.189 1.00 83.69 299 GLN A O 1
ATOM 2251 N N . GLN A 1 300 ? 36.566 -9.168 14.831 1.00 83.88 300 GLN A N 1
ATOM 2252 C CA . GLN A 1 300 ? 35.466 -10.095 14.542 1.00 83.88 300 GLN A CA 1
ATOM 2253 C C . GLN A 1 300 ? 34.542 -10.280 15.749 1.00 83.88 300 GLN A C 1
ATOM 2255 O O . GLN A 1 300 ? 33.322 -10.271 15.593 1.00 83.88 300 GLN A O 1
ATOM 2260 N N . GLN A 1 301 ? 35.105 -10.401 16.953 1.00 87.38 301 GLN A N 1
ATOM 2261 C CA . GLN A 1 301 ? 34.307 -10.579 18.164 1.00 87.38 301 GLN A CA 1
ATOM 2262 C C . GLN A 1 301 ? 33.504 -9.314 18.513 1.00 87.38 301 GLN A C 1
ATOM 2264 O O . GLN A 1 301 ? 32.327 -9.413 18.860 1.00 87.38 301 GLN A O 1
ATOM 2269 N N . GLN A 1 302 ? 34.094 -8.124 18.336 1.00 88.50 302 GLN A N 1
ATOM 2270 C CA . GLN A 1 302 ? 33.368 -6.855 18.468 1.00 88.50 302 GLN A CA 1
ATOM 2271 C C . GLN A 1 302 ? 32.261 -6.705 17.419 1.00 88.50 302 GLN A C 1
ATOM 2273 O O . GLN A 1 302 ? 31.163 -6.277 17.764 1.00 88.50 302 GLN A O 1
ATOM 2278 N N . GLN A 1 303 ? 32.503 -7.092 16.162 1.00 86.62 303 GLN A N 1
ATOM 2279 C CA . GLN A 1 303 ? 31.476 -7.040 15.116 1.00 86.62 303 GLN A CA 1
ATOM 2280 C C . GLN A 1 303 ? 30.293 -7.964 15.425 1.00 86.62 303 GLN A C 1
ATOM 2282 O O . GLN A 1 303 ? 29.148 -7.559 15.238 1.00 86.62 303 GLN A O 1
ATOM 2287 N N . GLN A 1 304 ? 30.538 -9.173 15.946 1.00 87.56 304 GLN A N 1
ATOM 2288 C CA . GLN A 1 304 ? 29.453 -10.072 16.356 1.00 87.56 304 GLN A CA 1
ATOM 2289 C C . GLN A 1 304 ? 28.637 -9.507 17.525 1.00 87.56 304 GLN A C 1
ATOM 2291 O O . GLN A 1 304 ? 27.408 -9.571 17.490 1.00 87.56 304 GLN A O 1
ATOM 2296 N N . GLN A 1 305 ? 29.290 -8.919 18.535 1.00 90.00 305 GLN A N 1
ATOM 2297 C CA . GLN A 1 305 ? 28.578 -8.280 19.649 1.00 90.00 305 GLN A CA 1
ATOM 2298 C C . GLN A 1 305 ? 27.746 -7.079 19.187 1.00 90.00 305 GLN A C 1
ATOM 2300 O O . GLN A 1 305 ? 26.594 -6.951 19.597 1.00 90.00 305 GLN A O 1
ATOM 2305 N N . GLN A 1 306 ? 28.281 -6.242 18.292 1.00 86.94 306 GLN A N 1
ATOM 2306 C CA . GLN A 1 306 ? 27.530 -5.118 17.724 1.00 86.94 306 GLN A CA 1
ATOM 2307 C C . GLN A 1 306 ? 26.323 -5.586 16.905 1.00 86.94 306 GLN A C 1
ATOM 2309 O O . GLN A 1 306 ? 25.246 -5.011 17.036 1.00 86.94 306 GLN A O 1
ATOM 2314 N N . GLN A 1 307 ? 26.459 -6.651 16.107 1.00 84.88 307 GLN A N 1
ATOM 2315 C CA . GLN A 1 307 ? 25.322 -7.211 15.369 1.00 84.88 307 GLN A CA 1
ATOM 2316 C C . GLN A 1 307 ? 24.237 -7.760 16.303 1.00 84.88 307 GLN A C 1
ATOM 2318 O O . GLN A 1 307 ? 23.056 -7.538 16.048 1.00 84.88 307 GLN A O 1
ATOM 2323 N N . GLN A 1 308 ? 24.609 -8.439 17.394 1.00 87.12 308 GLN A N 1
ATOM 2324 C CA . GLN A 1 308 ? 23.630 -8.913 18.379 1.00 87.12 308 GLN A CA 1
ATOM 2325 C C . GLN A 1 308 ? 22.913 -7.758 19.084 1.00 87.12 308 GLN A C 1
ATOM 2327 O O . GLN A 1 308 ? 21.695 -7.813 19.231 1.00 87.12 308 GLN A O 1
ATOM 2332 N N . GLN A 1 309 ? 23.638 -6.706 19.479 1.00 88.00 309 GLN A N 1
ATOM 2333 C CA . GLN A 1 309 ? 23.033 -5.515 20.085 1.00 88.00 309 GLN A CA 1
ATOM 2334 C C . GLN A 1 309 ? 22.058 -4.831 19.123 1.00 88.00 309 GLN A C 1
ATOM 2336 O O . GLN A 1 309 ? 20.921 -4.574 19.504 1.00 88.00 309 GLN A O 1
ATOM 2341 N N . GLN A 1 310 ? 22.440 -4.640 17.856 1.00 85.06 310 GLN A N 1
ATOM 2342 C CA . GLN A 1 310 ? 21.540 -4.073 16.845 1.00 85.06 310 GLN A CA 1
ATOM 2343 C C . GLN A 1 310 ? 20.279 -4.925 16.655 1.00 85.06 310 GLN A C 1
ATOM 2345 O O . GLN A 1 310 ? 19.179 -4.388 16.595 1.00 85.06 310 GLN A O 1
ATOM 2350 N N . GLN A 1 311 ? 20.398 -6.256 16.610 1.00 85.50 311 GLN A N 1
ATOM 2351 C CA . GLN A 1 311 ? 19.224 -7.131 16.498 1.00 85.50 311 GLN A CA 1
ATOM 2352 C C . GLN A 1 311 ? 18.297 -7.032 17.718 1.00 85.50 311 GLN A C 1
ATOM 2354 O O . GLN A 1 311 ? 17.076 -7.049 17.556 1.00 85.50 311 GLN A O 1
ATOM 2359 N N . GLN A 1 312 ? 18.856 -6.908 18.926 1.00 87.81 312 GLN A N 1
ATOM 2360 C CA . GLN A 1 312 ? 18.080 -6.711 20.153 1.00 87.81 312 GLN A CA 1
ATOM 2361 C C . GLN A 1 312 ? 17.368 -5.354 20.165 1.00 87.81 312 GLN A C 1
ATOM 2363 O O . GLN A 1 312 ? 16.190 -5.294 20.508 1.00 87.81 312 GLN A O 1
ATOM 2368 N N . GLU A 1 313 ? 18.041 -4.284 19.737 1.00 87.94 313 GLU A N 1
ATOM 2369 C CA . GLU A 1 313 ? 17.447 -2.948 19.618 1.00 87.94 313 GLU A CA 1
ATOM 2370 C C . GLU A 1 313 ? 16.292 -2.924 18.611 1.00 87.94 313 GLU A C 1
ATOM 2372 O O . GLU A 1 313 ? 15.224 -2.384 18.902 1.00 87.94 313 GLU A O 1
ATOM 2377 N N . VAL A 1 314 ? 16.465 -3.566 17.450 1.00 86.12 314 VAL A N 1
ATOM 2378 C CA . VAL A 1 314 ? 15.405 -3.693 16.439 1.00 86.12 314 VAL A CA 1
ATOM 2379 C C . VAL A 1 314 ? 14.219 -4.478 16.994 1.00 86.12 314 VAL A C 1
ATOM 2381 O O . VAL A 1 314 ? 13.074 -4.054 16.841 1.00 86.12 314 VAL A O 1
ATOM 2384 N N . ALA A 1 315 ? 14.470 -5.601 17.672 1.00 87.50 315 ALA A N 1
ATOM 2385 C CA . ALA A 1 315 ? 13.412 -6.401 18.282 1.00 87.50 315 ALA A CA 1
ATOM 2386 C C . ALA A 1 315 ? 12.633 -5.609 19.346 1.00 87.50 315 ALA A C 1
ATOM 2388 O O . ALA A 1 315 ? 11.402 -5.639 19.341 1.00 87.50 315 ALA A O 1
ATOM 2389 N N . ALA A 1 316 ? 13.332 -4.858 20.201 1.00 88.69 316 ALA A N 1
ATOM 2390 C CA . ALA A 1 316 ? 12.717 -4.014 21.222 1.00 88.69 316 ALA A CA 1
ATOM 2391 C C . ALA A 1 316 ? 11.881 -2.880 20.605 1.00 88.69 316 ALA A C 1
ATOM 2393 O O . ALA A 1 316 ? 10.746 -2.657 21.026 1.00 88.69 316 ALA A O 1
ATOM 2394 N N . SER A 1 317 ? 12.397 -2.211 19.567 1.00 89.56 317 SER A N 1
ATOM 2395 C CA . SER A 1 317 ? 11.668 -1.160 18.843 1.00 89.56 317 SER A CA 1
ATOM 2396 C C . SER A 1 317 ? 10.387 -1.696 18.199 1.00 89.56 317 SER A C 1
ATOM 2398 O O . SER A 1 317 ? 9.330 -1.072 18.287 1.00 89.56 317 SER A O 1
ATOM 2400 N N . VAL A 1 318 ? 10.455 -2.879 17.588 1.00 88.69 318 VAL A N 1
ATOM 2401 C CA . VAL A 1 318 ? 9.295 -3.542 16.979 1.00 88.69 318 VAL A CA 1
ATOM 2402 C C . VAL A 1 318 ? 8.261 -3.925 18.038 1.00 88.69 318 VAL A C 1
ATOM 2404 O O . VAL A 1 318 ? 7.072 -3.699 17.830 1.00 88.69 318 VAL A O 1
ATOM 2407 N N . GLU A 1 319 ? 8.692 -4.452 19.185 1.00 91.06 319 GLU A N 1
ATOM 2408 C CA . GLU A 1 319 ? 7.795 -4.799 20.291 1.00 91.06 319 GLU A CA 1
ATOM 2409 C C . GLU A 1 319 ? 7.101 -3.561 20.887 1.00 91.06 319 GLU A C 1
ATOM 2411 O O . GLU A 1 319 ? 5.918 -3.610 21.227 1.00 91.06 319 GLU A O 1
ATOM 2416 N N . GLU A 1 320 ? 7.802 -2.430 20.983 1.00 93.19 320 GLU A N 1
ATOM 2417 C CA . GLU A 1 320 ? 7.216 -1.162 21.425 1.00 93.19 320 GLU A CA 1
ATOM 2418 C C . GLU A 1 320 ? 6.130 -0.673 20.456 1.00 93.19 320 GLU A C 1
ATOM 2420 O O . GLU A 1 320 ? 5.024 -0.325 20.882 1.00 93.19 320 GLU A O 1
ATOM 2425 N N . ILE A 1 321 ? 6.414 -0.693 19.147 1.00 91.19 321 ILE A N 1
ATOM 2426 C CA . ILE A 1 321 ? 5.441 -0.318 18.110 1.00 91.19 321 ILE A CA 1
ATOM 2427 C C . ILE A 1 321 ? 4.225 -1.242 18.169 1.00 91.19 321 ILE A C 1
ATOM 2429 O O . ILE A 1 321 ? 3.091 -0.768 18.104 1.00 91.19 321 ILE A O 1
ATOM 2433 N N . GLU A 1 322 ? 4.446 -2.542 18.341 1.00 91.56 322 GLU A N 1
ATOM 2434 C CA . GLU A 1 322 ? 3.384 -3.534 18.458 1.00 91.56 322 GLU A CA 1
ATOM 2435 C C . GLU A 1 322 ? 2.468 -3.256 19.658 1.00 91.56 322 GLU A C 1
ATOM 2437 O O . GLU A 1 322 ? 1.248 -3.160 19.497 1.00 91.56 322 GLU A O 1
ATOM 2442 N N . LYS A 1 323 ? 3.046 -3.053 20.850 1.00 92.69 323 LYS A N 1
ATOM 2443 C CA . LYS A 1 323 ? 2.288 -2.696 22.061 1.00 92.69 323 LYS A CA 1
ATOM 2444 C C . LYS A 1 323 ? 1.487 -1.420 21.849 1.00 92.69 323 LYS A C 1
ATOM 2446 O O . LYS A 1 323 ? 0.318 -1.355 22.227 1.00 92.69 323 LYS A O 1
ATOM 2451 N N . ARG A 1 324 ? 2.087 -0.419 21.202 1.00 90.50 324 ARG A N 1
ATOM 2452 C CA . ARG A 1 324 ? 1.410 0.840 20.899 1.00 90.50 324 ARG A CA 1
ATOM 2453 C C . ARG A 1 324 ? 0.244 0.621 19.935 1.00 90.50 324 ARG A C 1
ATOM 2455 O O . ARG A 1 324 ? -0.843 1.121 20.200 1.00 90.50 324 ARG A O 1
ATOM 2462 N N . MET A 1 325 ? 0.411 -0.161 18.866 1.00 89.31 325 MET A N 1
ATOM 2463 C CA . MET A 1 325 ? -0.683 -0.505 17.944 1.00 89.31 325 MET A CA 1
ATOM 2464 C C . MET A 1 325 ? -1.848 -1.202 18.664 1.00 89.31 325 MET A C 1
ATOM 2466 O O . MET A 1 325 ? -3.000 -0.830 18.440 1.00 89.31 325 MET A O 1
ATOM 2470 N N . GLN A 1 326 ? -1.556 -2.143 19.567 1.00 90.69 326 GLN A N 1
ATOM 2471 C CA . GLN A 1 326 ? -2.571 -2.844 20.362 1.00 90.69 326 GLN A CA 1
ATOM 2472 C C . GLN A 1 326 ? -3.323 -1.902 21.312 1.00 90.69 326 GLN A C 1
ATOM 2474 O O . GLN A 1 326 ? -4.553 -1.891 21.319 1.00 90.69 326 GLN A O 1
ATOM 2479 N N . GLN A 1 327 ? -2.602 -1.070 22.072 1.00 90.19 327 GLN A N 1
ATOM 2480 C CA . GLN A 1 327 ? -3.198 -0.091 22.992 1.00 90.19 327 GLN A CA 1
ATOM 2481 C C . GLN A 1 327 ? -4.127 0.882 22.262 1.00 90.19 327 GLN A C 1
ATOM 2483 O O . GLN A 1 327 ? -5.233 1.165 22.716 1.00 90.19 327 GLN A O 1
ATOM 2488 N N . LEU A 1 328 ? -3.696 1.365 21.098 1.00 86.62 328 LEU A N 1
ATOM 2489 C CA . LEU A 1 328 ? -4.473 2.303 20.294 1.00 86.62 328 LEU A CA 1
ATOM 2490 C C . LEU A 1 328 ? -5.746 1.672 19.731 1.00 86.62 328 LEU A C 1
ATOM 2492 O O . LEU A 1 328 ? -6.758 2.360 19.614 1.00 86.62 328 LEU A O 1
ATOM 2496 N N . SER A 1 329 ? -5.696 0.380 19.402 1.00 84.81 329 SER A N 1
ATOM 2497 C CA . SER A 1 329 ? -6.876 -0.366 18.973 1.00 84.81 329 SER A CA 1
ATOM 2498 C C . SER A 1 329 ? -7.895 -0.508 20.102 1.00 84.81 329 SER A C 1
ATOM 2500 O O . SER A 1 329 ? -9.090 -0.347 19.877 1.00 84.81 329 SER A O 1
ATOM 2502 N N . GLN A 1 330 ? -7.429 -0.753 21.330 1.00 86.69 330 GLN A N 1
ATOM 2503 C CA . GLN A 1 330 ? -8.292 -0.868 22.512 1.00 86.69 330 GLN A CA 1
ATOM 2504 C C . GLN A 1 330 ? -8.908 0.473 22.923 1.00 86.69 330 GLN A C 1
ATOM 2506 O O . GLN A 1 330 ? -10.048 0.514 23.376 1.00 86.69 330 GLN A O 1
ATOM 2511 N N . ALA A 1 331 ? -8.178 1.575 22.737 1.00 86.31 331 ALA A N 1
ATOM 2512 C CA . ALA A 1 331 ? -8.654 2.917 23.062 1.00 86.31 331 ALA A CA 1
ATOM 2513 C C . ALA A 1 331 ? -9.741 3.440 22.099 1.00 86.31 331 ALA A C 1
ATOM 2515 O O . ALA A 1 331 ? -10.323 4.492 22.353 1.00 86.31 331 ALA A O 1
ATOM 2516 N N . GLY A 1 332 ? -10.002 2.752 20.978 1.00 81.69 332 GLY A N 1
ATOM 2517 C CA . GLY A 1 332 ? -10.961 3.204 19.963 1.00 81.69 332 GLY A CA 1
ATOM 2518 C C . GLY A 1 332 ? -10.542 4.494 19.245 1.00 81.69 332 GLY A C 1
ATOM 2519 O O . GLY A 1 332 ? -11.357 5.140 18.586 1.00 81.69 332 GLY A O 1
ATOM 2520 N N . GLU A 1 333 ? -9.275 4.899 19.360 1.00 80.75 333 GLU A N 1
ATOM 2521 C CA . GLU A 1 333 ? -8.779 6.139 18.772 1.00 80.75 333 GLU A CA 1
ATOM 2522 C C . GLU A 1 333 ? -8.549 6.001 17.261 1.00 80.75 333 GLU A C 1
ATOM 2524 O O . GLU A 1 333 ? -7.487 5.555 16.809 1.00 80.75 333 GLU A O 1
ATOM 2529 N N . GLN A 1 334 ? -9.505 6.495 16.477 1.00 81.56 334 GLN A N 1
ATOM 2530 C CA . GLN A 1 334 ? -9.441 6.566 15.013 1.00 81.56 334 GLN A CA 1
ATOM 2531 C C . GLN A 1 334 ? -8.737 7.843 14.521 1.00 81.56 334 GLN A C 1
ATOM 2533 O O . GLN A 1 334 ? -9.275 8.578 13.697 1.00 81.56 334 GLN A O 1
ATOM 2538 N N . GLN A 1 335 ? -7.566 8.166 15.070 1.00 87.69 335 GLN A N 1
ATOM 2539 C CA . GLN A 1 335 ? -6.775 9.307 14.595 1.00 87.69 335 GLN A CA 1
ATOM 2540 C C . GLN A 1 335 ? -5.658 8.862 13.642 1.00 87.69 335 GLN A C 1
ATOM 2542 O O . GLN A 1 335 ? -5.143 7.751 13.807 1.00 87.69 335 GLN A O 1
ATOM 2547 N N . PRO A 1 336 ? -5.240 9.723 12.692 1.00 92.19 336 PRO A N 1
ATOM 2548 C CA . PRO A 1 336 ? -4.091 9.464 11.833 1.00 92.19 336 PRO A CA 1
ATOM 2549 C C . PRO A 1 336 ? -2.821 9.306 12.666 1.00 92.19 336 PRO A C 1
ATOM 2551 O O . PRO A 1 336 ? -2.514 10.161 13.497 1.00 92.19 336 PRO A O 1
ATOM 2554 N N . LYS A 1 337 ? -2.072 8.222 12.451 1.00 92.50 337 LYS A N 1
ATOM 2555 C CA . LYS A 1 337 ? -0.875 7.911 13.247 1.00 92.50 337 LYS A CA 1
ATOM 2556 C C . LYS A 1 337 ? 0.324 7.618 12.362 1.00 92.50 337 LYS A C 1
ATOM 2558 O O . LYS A 1 337 ? 0.198 6.968 11.329 1.00 92.50 337 LYS A O 1
ATOM 2563 N N . VAL A 1 338 ? 1.493 8.084 12.790 1.00 94.31 338 VAL A N 1
ATOM 2564 C CA . VAL A 1 338 ? 2.769 7.818 12.123 1.00 94.31 338 VAL A CA 1
ATOM 2565 C C . VAL A 1 338 ? 3.694 7.111 13.105 1.00 94.31 338 VAL A C 1
ATOM 2567 O O . VAL A 1 338 ? 3.891 7.576 14.226 1.00 94.31 338 VAL A O 1
ATOM 2570 N N . PHE A 1 339 ? 4.254 5.986 12.681 1.00 93.69 339 PHE A N 1
ATOM 2571 C CA . PHE A 1 339 ? 5.239 5.205 13.418 1.00 93.69 339 PHE A CA 1
ATOM 2572 C C . PHE A 1 339 ? 6.543 5.178 12.629 1.00 93.69 339 PHE A C 1
ATOM 2574 O O . PHE A 1 339 ? 6.525 5.178 11.399 1.00 93.69 339 PHE A O 1
ATOM 2581 N N . ILE A 1 340 ? 7.670 5.138 13.336 1.00 92.19 340 ILE A N 1
ATOM 2582 C CA . ILE A 1 340 ? 8.993 4.986 12.730 1.00 92.19 340 ILE A CA 1
ATOM 2583 C C . ILE A 1 340 ? 9.612 3.716 13.306 1.00 92.19 340 ILE A C 1
ATOM 2585 O O . ILE A 1 340 ? 9.867 3.659 14.506 1.00 92.19 340 ILE A O 1
ATOM 2589 N N . ALA A 1 341 ? 9.835 2.710 12.462 1.00 89.44 341 ALA A N 1
ATOM 2590 C CA . ALA A 1 341 ? 10.582 1.507 12.819 1.00 89.44 341 ALA A CA 1
ATOM 2591 C C . ALA A 1 341 ? 12.023 1.649 12.335 1.00 89.44 341 ALA A C 1
ATOM 2593 O O . ALA A 1 341 ? 12.248 1.941 11.162 1.00 89.44 341 ALA A O 1
ATOM 2594 N N . LYS A 1 342 ? 12.990 1.438 13.228 1.00 88.25 342 LYS A N 1
ATOM 2595 C CA . LYS A 1 342 ? 14.418 1.537 12.909 1.00 88.25 342 LYS A CA 1
ATOM 2596 C C . LYS A 1 342 ? 15.055 0.164 12.749 1.00 88.25 342 LYS A C 1
ATOM 2598 O O . LYS A 1 342 ? 14.674 -0.781 13.432 1.00 88.25 342 LYS A O 1
ATOM 2603 N N . GLY A 1 343 ? 16.053 0.089 11.873 1.00 78.12 343 GLY A N 1
ATOM 2604 C CA . GLY A 1 343 ? 16.899 -1.082 11.652 1.00 78.12 343 GLY A CA 1
ATOM 2605 C C . GLY A 1 343 ? 16.186 -2.281 11.022 1.00 78.12 343 GLY A C 1
ATOM 2606 O O . GLY A 1 343 ? 16.720 -3.386 11.053 1.00 78.12 343 GLY A O 1
ATOM 2607 N N . VAL A 1 344 ? 15.007 -2.075 10.430 1.00 80.19 344 VAL A N 1
ATOM 2608 C CA . VAL A 1 344 ? 14.347 -3.082 9.591 1.00 80.19 344 VAL A CA 1
ATOM 2609 C C . VAL A 1 344 ? 14.658 -2.733 8.143 1.00 80.19 344 VAL A C 1
ATOM 2611 O O . VAL A 1 344 ? 14.367 -1.621 7.711 1.00 80.19 344 VAL A O 1
ATOM 2614 N N . ASP A 1 345 ? 15.261 -3.650 7.392 1.00 69.81 345 ASP A N 1
ATOM 2615 C CA . ASP A 1 345 ? 15.459 -3.448 5.959 1.00 69.81 345 ASP A CA 1
ATOM 2616 C C . ASP A 1 345 ? 14.255 -4.023 5.211 1.00 69.81 345 ASP A C 1
ATOM 2618 O O . ASP A 1 345 ? 13.933 -5.205 5.327 1.00 69.81 345 ASP A O 1
ATOM 2622 N N . VAL A 1 346 ? 13.527 -3.168 4.496 1.00 65.94 346 VAL A N 1
ATOM 2623 C CA . VAL A 1 346 ? 12.385 -3.589 3.680 1.00 65.94 346 VAL A CA 1
ATOM 2624 C C . VAL A 1 346 ? 12.544 -2.973 2.306 1.00 65.94 346 VAL A C 1
ATOM 2626 O O . VAL A 1 346 ? 12.062 -1.877 2.012 1.00 65.94 346 VAL A O 1
ATOM 2629 N N . LEU A 1 347 ? 13.244 -3.686 1.440 1.00 63.88 347 LEU A N 1
ATOM 2630 C CA . LEU A 1 347 ? 13.225 -3.409 0.013 1.00 63.88 347 LEU A CA 1
ATOM 2631 C C . LEU A 1 347 ? 12.012 -4.102 -0.625 1.00 63.88 347 LEU A C 1
ATOM 2633 O O . LEU A 1 347 ? 11.293 -4.882 -0.002 1.00 63.88 347 LEU A O 1
ATOM 2637 N N . HIS A 1 348 ? 11.755 -3.813 -1.900 1.00 60.81 348 HIS A N 1
ATOM 2638 C CA . HIS A 1 348 ? 10.609 -4.357 -2.638 1.00 60.81 348 HIS A CA 1
ATOM 2639 C C . HIS A 1 348 ? 10.619 -5.896 -2.843 1.00 60.81 348 HIS A C 1
ATOM 2641 O O . HIS A 1 348 ? 9.782 -6.389 -3.599 1.00 60.81 348 HIS A O 1
ATOM 2647 N N . ASP A 1 349 ? 11.529 -6.649 -2.209 1.00 65.38 349 ASP A N 1
ATOM 2648 C CA . ASP A 1 349 ? 11.595 -8.122 -2.217 1.00 65.38 349 ASP A CA 1
ATOM 2649 C C . ASP A 1 349 ? 11.381 -8.723 -0.812 1.00 65.38 349 ASP A C 1
ATOM 2651 O O . ASP A 1 349 ? 12.140 -9.558 -0.326 1.00 65.38 349 ASP A O 1
ATOM 2655 N N . LEU A 1 350 ? 10.284 -8.300 -0.178 1.00 64.81 350 LEU A N 1
ATOM 2656 C CA . LEU A 1 350 ? 9.814 -8.700 1.156 1.00 64.81 350 LEU A CA 1
ATOM 2657 C C . LEU A 1 350 ? 10.128 -10.135 1.629 1.00 64.81 350 LEU A C 1
ATOM 2659 O O . LEU A 1 350 ? 10.596 -10.248 2.758 1.00 64.81 350 LEU A O 1
ATOM 2663 N N . PRO A 1 351 ? 9.907 -11.218 0.851 1.00 63.12 351 PRO A N 1
ATOM 2664 C CA . PRO A 1 351 ? 10.140 -12.583 1.338 1.00 63.12 351 PRO A CA 1
ATOM 2665 C C . PRO A 1 351 ? 11.615 -12.936 1.608 1.00 63.12 351 PRO A C 1
ATOM 2667 O O . PRO A 1 351 ? 11.890 -13.974 2.214 1.00 63.12 351 PRO A O 1
ATOM 2670 N N . ASN A 1 352 ? 12.567 -12.123 1.146 1.00 64.81 352 ASN A N 1
ATOM 2671 C CA . ASN A 1 352 ? 13.997 -12.431 1.221 1.00 64.81 352 ASN A CA 1
ATOM 2672 C C . ASN A 1 352 ? 14.798 -11.443 2.079 1.00 64.81 352 ASN A C 1
ATOM 2674 O O . ASN A 1 352 ? 15.996 -11.655 2.274 1.00 64.81 352 ASN A O 1
ATOM 2678 N N . GLU A 1 353 ? 14.166 -10.389 2.599 1.00 69.06 353 GLU A N 1
ATOM 2679 C CA . GLU A 1 353 ? 14.881 -9.325 3.304 1.00 69.06 353 GLU A CA 1
ATOM 2680 C C . GLU A 1 353 ? 15.140 -9.669 4.785 1.00 69.06 353 GLU A C 1
ATOM 2682 O O . GLU A 1 353 ? 14.272 -10.229 5.477 1.00 69.06 353 GLU A O 1
ATOM 2687 N N . PRO A 1 354 ? 16.329 -9.332 5.319 1.00 67.75 354 PRO A N 1
ATOM 2688 C CA . PRO A 1 354 ? 16.602 -9.442 6.745 1.00 67.75 354 PRO A CA 1
ATOM 2689 C C . PRO A 1 354 ? 15.676 -8.494 7.520 1.00 67.75 354 PRO A C 1
ATOM 2691 O O . PRO A 1 354 ? 15.644 -7.294 7.277 1.00 67.75 354 PRO A O 1
ATOM 2694 N N . GLY A 1 355 ? 14.923 -9.032 8.480 1.00 74.38 355 GLY A N 1
ATOM 2695 C CA . GLY A 1 355 ? 13.936 -8.250 9.236 1.00 74.38 355 GLY A CA 1
ATOM 2696 C C . GLY A 1 355 ? 12.479 -8.458 8.802 1.00 74.38 355 GLY A C 1
ATOM 2697 O O . GLY A 1 355 ? 11.562 -7.939 9.440 1.00 74.38 355 GLY A O 1
ATOM 2698 N N . GLN A 1 356 ? 12.223 -9.254 7.755 1.00 81.56 356 GLN A N 1
ATOM 2699 C CA . GLN A 1 356 ? 10.859 -9.510 7.271 1.00 81.56 356 GLN A CA 1
ATOM 2700 C C . GLN A 1 356 ? 9.921 -10.103 8.335 1.00 81.56 356 GLN A C 1
ATOM 2702 O O . GLN A 1 356 ? 8.726 -9.823 8.338 1.00 81.56 356 GLN A O 1
ATOM 2707 N N . GLN A 1 357 ? 10.447 -10.907 9.267 1.00 83.62 357 GLN A N 1
ATOM 2708 C CA . GLN A 1 357 ? 9.638 -11.553 10.303 1.00 83.62 357 GLN A CA 1
ATOM 2709 C C . GLN A 1 357 ? 9.056 -10.519 11.266 1.00 83.62 357 GLN A C 1
ATOM 2711 O O . GLN A 1 357 ? 7.896 -10.618 11.658 1.00 83.62 357 GLN A O 1
ATOM 2716 N N . GLN A 1 358 ? 9.843 -9.496 11.602 1.00 86.94 358 GLN A N 1
ATOM 2717 C CA . GLN A 1 358 ? 9.415 -8.362 12.408 1.00 86.94 358 GLN A CA 1
ATOM 2718 C C . GLN A 1 358 ? 8.314 -7.581 11.691 1.00 86.94 358 GLN A C 1
ATOM 2720 O O . GLN A 1 358 ? 7.305 -7.234 12.300 1.00 86.94 358 GLN A O 1
ATOM 2725 N N . LEU A 1 359 ? 8.467 -7.361 10.385 1.00 87.12 359 LEU A N 1
ATOM 2726 C CA . LEU A 1 359 ? 7.453 -6.684 9.587 1.00 87.12 359 LEU A CA 1
ATOM 2727 C C . LEU A 1 359 ? 6.149 -7.483 9.508 1.00 87.12 359 LEU A C 1
ATOM 2729 O O . LEU A 1 359 ? 5.074 -6.925 9.712 1.00 87.12 359 LEU A O 1
ATOM 2733 N N . PHE A 1 360 ? 6.231 -8.786 9.231 1.00 89.88 360 PHE A N 1
ATOM 2734 C CA . PHE A 1 360 ? 5.057 -9.652 9.189 1.00 89.88 360 PHE A CA 1
ATOM 2735 C C . PHE A 1 360 ? 4.381 -9.757 10.548 1.00 89.88 360 PHE A C 1
ATOM 2737 O O . PHE A 1 360 ? 3.157 -9.795 10.594 1.00 89.88 360 PHE A O 1
ATOM 2744 N N . ARG A 1 361 ? 5.144 -9.725 11.644 1.00 90.56 361 ARG A N 1
ATOM 2745 C CA . ARG A 1 361 ? 4.593 -9.624 12.996 1.00 90.56 361 ARG A CA 1
ATOM 2746 C C . ARG A 1 361 ? 3.813 -8.323 13.182 1.00 90.56 361 ARG A C 1
ATOM 2748 O O . ARG A 1 361 ? 2.660 -8.383 13.588 1.00 90.56 361 ARG A O 1
ATOM 2755 N N . LEU A 1 362 ? 4.381 -7.170 12.819 1.00 91.25 362 LEU A N 1
ATOM 2756 C CA . LEU A 1 362 ? 3.674 -5.882 12.890 1.00 91.25 362 LEU A CA 1
ATOM 2757 C C . LEU A 1 362 ? 2.412 -5.868 12.024 1.00 91.25 362 LEU A C 1
ATOM 2759 O O . LEU A 1 362 ? 1.362 -5.411 12.467 1.00 91.25 362 LEU A O 1
ATOM 2763 N N . LEU A 1 363 ? 2.504 -6.396 10.803 1.00 92.50 363 LEU A N 1
ATOM 2764 C CA . LEU A 1 363 ? 1.376 -6.487 9.887 1.00 92.50 363 LEU A CA 1
ATOM 2765 C C . LEU A 1 363 ? 0.278 -7.400 10.441 1.00 92.50 363 LEU A C 1
ATOM 2767 O O . LEU A 1 363 ? -0.891 -7.023 10.435 1.00 92.50 363 LEU A O 1
ATOM 2771 N N . ALA A 1 364 ? 0.651 -8.581 10.934 1.00 92.94 364 ALA A N 1
ATOM 2772 C CA . ALA A 1 364 ? -0.276 -9.522 11.540 1.00 92.94 364 ALA A CA 1
ATOM 2773 C C . ALA A 1 364 ? -0.975 -8.887 12.741 1.00 92.94 364 ALA A C 1
ATOM 2775 O O . ALA A 1 364 ? -2.199 -8.924 12.794 1.00 92.94 364 ALA A O 1
ATOM 2776 N N . THR A 1 365 ? -0.233 -8.235 13.641 1.00 93.75 365 THR A N 1
ATOM 2777 C CA . THR A 1 365 ? -0.814 -7.548 14.799 1.00 93.75 365 THR A CA 1
ATOM 2778 C C . THR A 1 365 ? -1.744 -6.412 14.380 1.00 93.75 365 THR A C 1
ATOM 2780 O O . THR A 1 365 ? -2.835 -6.274 14.924 1.00 93.75 365 THR A O 1
ATOM 2783 N N . TRP A 1 366 ? -1.375 -5.624 13.368 1.00 94.69 366 TRP A N 1
ATOM 2784 C CA . TRP A 1 366 ? -2.249 -4.565 12.868 1.00 94.69 366 TRP A CA 1
ATOM 2785 C C . TRP A 1 366 ? -3.573 -5.104 12.309 1.00 94.69 366 TRP A C 1
ATOM 2787 O O . TRP A 1 366 ? -4.627 -4.516 12.572 1.00 94.69 366 TRP A O 1
ATOM 2797 N N . ILE A 1 367 ? -3.514 -6.213 11.560 1.00 94.19 367 ILE A N 1
ATOM 2798 C CA . ILE A 1 367 ? -4.685 -6.894 10.992 1.00 94.19 367 ILE A CA 1
ATOM 2799 C C . ILE A 1 367 ? -5.544 -7.488 12.113 1.00 94.19 367 ILE A C 1
ATOM 2801 O O . ILE A 1 367 ? -6.741 -7.220 12.160 1.00 94.19 367 ILE A O 1
ATOM 2805 N N . THR A 1 368 ? -4.955 -8.257 13.033 1.00 93.12 368 THR A N 1
ATOM 2806 C CA . THR A 1 368 ? -5.702 -8.950 14.096 1.00 93.12 368 THR A CA 1
ATOM 2807 C C . THR A 1 368 ? -6.376 -7.982 15.054 1.00 93.12 368 THR A C 1
ATOM 2809 O O . THR A 1 368 ? -7.499 -8.240 15.465 1.00 93.12 368 THR A O 1
ATOM 2812 N N . CYS A 1 369 ? -5.770 -6.827 15.339 1.00 91.31 369 CYS A N 1
ATOM 2813 C CA . CYS A 1 369 ? -6.401 -5.773 16.134 1.00 91.31 369 CYS A CA 1
ATOM 2814 C C . CYS A 1 369 ? -7.699 -5.211 15.514 1.00 91.31 369 CYS A C 1
ATOM 2816 O O . CYS A 1 369 ? -8.486 -4.585 16.218 1.00 91.31 369 CYS A O 1
ATOM 2818 N N . ARG A 1 370 ? -7.930 -5.423 14.213 1.00 91.25 370 ARG A N 1
ATOM 2819 C CA . ARG A 1 370 ? -9.094 -4.922 13.458 1.00 91.25 370 ARG A CA 1
ATOM 2820 C C . ARG A 1 370 ? -10.005 -6.031 12.940 1.00 91.25 370 ARG A C 1
ATOM 2822 O O . ARG A 1 370 ? -10.992 -5.747 12.261 1.00 91.25 370 ARG A O 1
ATOM 2829 N N . CYS A 1 371 ? -9.676 -7.280 13.252 1.00 86.00 371 CYS A N 1
ATOM 2830 C CA . CYS A 1 371 ? -10.564 -8.417 13.082 1.00 86.00 371 CYS A CA 1
ATOM 2831 C C . CYS A 1 371 ? -11.352 -8.588 14.390 1.00 86.00 371 CYS A C 1
ATOM 2833 O O . CYS A 1 371 ? -10.728 -8.933 15.393 1.00 86.00 371 CYS A O 1
ATOM 2835 N N . PRO A 1 372 ? -12.666 -8.309 14.409 1.00 67.69 372 PRO A N 1
ATOM 2836 C CA . PRO A 1 372 ? -13.502 -8.585 15.574 1.00 67.69 372 PRO A CA 1
ATOM 2837 C C . PRO A 1 372 ? -13.619 -10.082 15.879 1.00 67.69 372 PRO A C 1
ATOM 2839 O O . PRO A 1 372 ? -13.476 -10.898 14.934 1.00 67.69 372 PRO A O 1
#

Secondary structure (DSSP, 8-state):
-EEEEETHHHHHHHHHHHHHHHHHHHHHHHHHHHH-HHHHHHHHHHHGGG-TTGGGTTTS-----GGGTTS-----HHHHHHHHHHHHHHT-----SEEEEES-----HHHHHHTTHHHHHHHHHHHHHH-TTSBSSPPP-GGGT-HHHHHHHHH-SSS--S--BHHHHHHHHHTTTGGGSHHHHHT--TTT-SEEEEEEETT-SSS-THHHHHHHHH-TT-SEEEEEEEEPPPPPHHHHHHHHHHHHHHHTTS--------------HHHHTT-S------PPPPP----TTHHHHHHHHHHHHHHHHHHHHHHHHHHHHHHHHHHHHHTT----EEEEEES----S-GGGSTTHHHHHHHHHHHHHTT--

pLDDT: mean 71.83, std 18.37, range [29.67, 96.56]

Foldseek 3Di:
DEAEAFAQRLL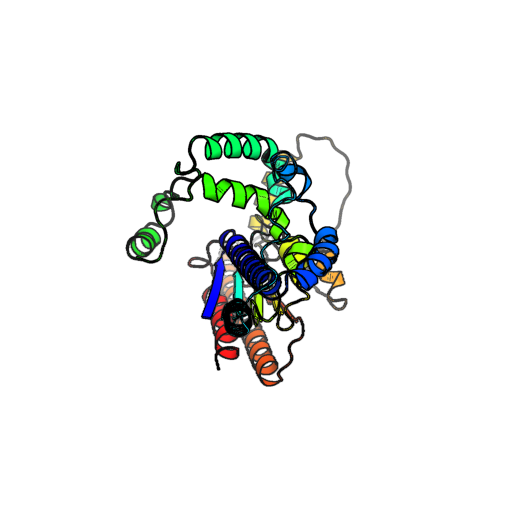VLLVVLLVLLVVLVVQLLVLVCQLPVPVNVVVVVVCVVQDPPVVVVVVPPPDDDPPPPPPSPDDDPVSSVVSVVSSVVSLQFLPALEYERHAYQLDCVVVCVVPVVVVVLVVLVVVCVVWQQDAPDAQPCCVPVCVPVVVVLVPDPPRDHGHHGSNGVSVCSVCSNVSLDLSSLVSDACSSHVAYEYEHECPFVRHHCVRVVSSLVSNPRHLHYEYEYEYAADDPVVVVVVVVVVVVVVVVVDDDDDDDDDPDDDPDVVVCVVPVDDDDDDDDDDDDDDDPDVVVVVVVVVVVVVVVVLVVVLVVLLVVLLVVLLVCLVVVRSHYYYHYRYNADDHSPLVPGPNSVSVVVSVVSNVVSSPD

Sequence (372 aa):
MFLVGLSLGGWVALRAVQLAAAERRNRAAAAAAAADPTAAAAAAADFTYSHVFQDNQSYMECCTTPEAAAAAAATDADSAAAAAAAAAAAEAPLGLQGLVLLSPMLQLSRRRYLQRSRLLQFAAAAFAAVRPHAVVVPPRKSRRRHPHLHAYYSSDPLTYKEGVPAGIAVPLLWEMEAATTPQELLLLQQQDAAAVLMLHTVHDPLCDISGPVSCFSELAGIRDRQLLAIEGPPLPAAAAGAQQQQQQQQQQQQDASSSSGDPQQHVHPKLRKLHPYFHQHLPDPPSPQQRSQQQQQQQQQQQQQQQQQQQQEVAASVEEIEKRMQQLSQAGEQQPKVFIAKGVDVLHDLPNEPGQQQLFRLLATWITCRCP